Protein AF-A0A7I9XVV7-F1 (afdb_monomer_lite)

Organism: NCBI:txid84962

Radius of gyration: 115.23 Å; chains: 1; bounding box: 201×79×328 Å

Foldseek 3Di:
DDDDDDDDYDDDDDDDDDDDDDDDDDPPPPPDPVPPPDPPDDDDDDDDDDPDPDPPDDPPVPPVPDDPVVDDDDPDDDDPVVVVLVVVVPPDDDDPVPPNVVVVVVVVVVVVVVVVVVVVVVVVVVVVVVVVVVVVCVVVVVVVVVVVVVVVVVVVVVVVVVVVVVVVVVVVVVVVVVVVVVVVVVVVVVVVVVVVVVVVVVVVVVVVVVVVVVVVVVVVVVVVVVVVVVVVVVVVVVVVVVVVVVVVVVVVVVVVVVVVVVVVVVVVVVVVVVVVVVVVVVVVVVVVVVVVVVVVVVVVVVVVVVVVVVVVVVVVVVVVVVVVVVVVVVVVCVVVVVVVVVVVVVPDPDDDDD

Secondary structure (DSSP, 8-state):
-------------------------SSSSS--TTSSSS-S------------S---STTSTTSSS--TTTT---S----SHHHHHHHHHHS--S--TTTHHHHHHHHHHHHHHHHHHHHHHHHHHHHHHHHHHHHHHHHHHHHHHHHHHHHHHHHHHHHHHHHHHHHHHHHHHHHHHHHHHHHHHHHHHHHHHHHHHHHHHHHHHHHHHHHHHHHHHHHHHHHHHHHHHHHHHHHHHHHHHHHHHHHHHHHHHHHHHHHHHHHHHHHHHHHHHHHHHHHHHHHHHHHHHHHHHHHHHHHHHHHHHHHHHHHHHHHHHHHHHHHHHHHHHHHHHHHHHHHHHHHHHHTSTT-S--

Sequence (354 aa):
MGPVVGAALAAAVIPAPTAPAAHADILDLLLDPALWADVIGGNLLGADLVNGANLGGPFADYLGSVDPAAFTADGAAATPLGSLALELDNALPGPVDTLTAPLARNLGGLVSDVYGLLNIGNTVIALDKNVATLNADLPALDANITTLDGHVVTLGGEVTGLQSTVETLNGNVTGLDNTVTGLNSNVTSLDNTVTGLNSNVTSLDNTVTGLNSNVTGLDNTVTGLNSNVTSLENTVTGLDNTVTGLNSNVTSLDNTVTGLDNTVTGLNSNVTSLDNTVTGLNSNVTGLDNTVTGLNSNVTSLDNTVTGLDNTVTGLEDGVGTLNGNVDVLNGLLPTLTTSVVNLCNNIPFSSGC

Structure (mmCIF, N/CA/C/O backbone):
data_AF-A0A7I9XVV7-F1
#
_entry.id   AF-A0A7I9XVV7-F1
#
loop_
_atom_site.group_PDB
_atom_site.id
_atom_site.type_symbol
_atom_site.label_atom_id
_atom_site.label_alt_id
_atom_site.label_comp_id
_atom_site.label_asym_id
_atom_site.label_entity_id
_atom_site.label_seq_id
_atom_site.pdbx_PDB_ins_code
_atom_site.Cartn_x
_atom_site.Cartn_y
_atom_site.Cartn_z
_atom_site.occupancy
_atom_site.B_iso_or_equiv
_atom_site.auth_seq_id
_atom_site.auth_comp_id
_atom_site.auth_asym_id
_atom_site.auth_atom_id
_atom_site.pdbx_PDB_model_num
ATOM 1 N N . MET A 1 1 ? 59.807 -31.166 -26.294 1.00 39.19 1 MET A N 1
ATOM 2 C CA . MET A 1 1 ? 59.954 -32.271 -27.263 1.00 39.19 1 MET A CA 1
ATOM 3 C C . MET A 1 1 ? 58.654 -32.345 -28.054 1.00 39.19 1 MET A C 1
ATOM 5 O O . MET A 1 1 ? 57.630 -32.600 -27.440 1.00 39.19 1 MET A O 1
ATOM 9 N N . GLY A 1 2 ? 58.657 -32.030 -29.355 1.00 40.47 2 GLY A N 1
ATOM 10 C CA . GLY A 1 2 ? 57.676 -32.641 -30.274 1.00 40.47 2 GLY A CA 1
ATOM 11 C C . GLY A 1 2 ? 58.150 -34.059 -30.630 1.00 40.47 2 GLY A C 1
ATOM 12 O O . GLY A 1 2 ? 59.062 -34.548 -29.954 1.00 40.47 2 GLY A O 1
ATOM 13 N N . PRO A 1 3 ? 57.737 -34.660 -31.759 1.00 65.06 3 PRO A N 1
ATOM 14 C CA . PRO A 1 3 ? 56.537 -34.493 -32.592 1.00 65.06 3 PRO A CA 1
ATOM 15 C C . PRO A 1 3 ? 55.946 -35.900 -32.937 1.00 65.06 3 PRO A C 1
ATOM 17 O O . PRO A 1 3 ? 56.092 -36.809 -32.130 1.00 65.06 3 PRO A O 1
ATOM 20 N N . VAL A 1 4 ? 55.368 -36.073 -34.143 1.00 38.12 4 VAL A N 1
ATOM 21 C CA . VAL A 1 4 ? 55.001 -37.314 -34.900 1.00 38.12 4 VAL A CA 1
ATOM 22 C C . VAL A 1 4 ? 53.472 -37.396 -35.108 1.00 38.12 4 VAL A C 1
ATOM 24 O O . VAL A 1 4 ? 52.743 -37.618 -34.153 1.00 38.12 4 VAL A O 1
ATOM 27 N N . VAL A 1 5 ? 52.880 -37.000 -36.248 1.00 35.84 5 VAL A N 1
ATOM 28 C CA . VAL A 1 5 ? 53.011 -37.408 -37.679 1.00 35.84 5 VAL A CA 1
ATOM 29 C C . VAL A 1 5 ? 52.237 -38.695 -38.022 1.00 35.84 5 VAL A C 1
ATOM 31 O O . VAL A 1 5 ? 52.460 -39.734 -37.416 1.00 35.84 5 VAL A O 1
ATOM 34 N N . GLY A 1 6 ? 51.391 -38.605 -39.062 1.00 34.06 6 GLY A N 1
ATOM 35 C CA . GLY A 1 6 ? 50.741 -39.711 -39.792 1.00 34.06 6 GLY A CA 1
ATOM 36 C C . GLY A 1 6 ? 49.360 -39.281 -40.321 1.00 34.06 6 GLY A C 1
ATOM 37 O O . GLY A 1 6 ? 48.403 -39.334 -39.565 1.00 34.06 6 GLY A O 1
ATOM 38 N N . ALA A 1 7 ? 49.166 -38.646 -41.485 1.00 34.00 7 ALA A N 1
ATOM 39 C CA . ALA A 1 7 ? 49.550 -38.946 -42.877 1.00 34.00 7 ALA A CA 1
ATOM 40 C C . ALA A 1 7 ? 48.853 -40.186 -43.480 1.00 34.00 7 ALA A C 1
ATOM 42 O O . ALA A 1 7 ? 49.165 -41.298 -43.072 1.00 34.00 7 ALA A O 1
ATOM 43 N N . ALA A 1 8 ? 47.974 -39.964 -44.475 1.00 34.41 8 ALA A N 1
ATOM 44 C CA . ALA A 1 8 ? 47.722 -40.794 -45.677 1.00 34.41 8 ALA A CA 1
ATOM 45 C C . ALA A 1 8 ? 46.479 -40.250 -46.431 1.00 34.41 8 ALA A C 1
ATOM 47 O O . ALA A 1 8 ? 45.404 -40.190 -45.849 1.00 34.41 8 ALA A O 1
ATOM 48 N N . LEU A 1 9 ? 46.643 -39.648 -47.623 1.00 32.41 9 LEU A N 1
ATOM 49 C CA . LEU A 1 9 ? 46.538 -40.260 -48.977 1.00 32.41 9 LEU A CA 1
ATOM 50 C C . LEU A 1 9 ? 45.070 -40.315 -49.475 1.00 32.41 9 LEU A C 1
ATOM 52 O O . LEU A 1 9 ? 44.193 -40.676 -48.712 1.00 32.41 9 LEU A O 1
ATOM 56 N N . ALA A 1 10 ? 44.693 -40.054 -50.728 1.00 33.19 10 ALA A N 1
ATOM 57 C CA . ALA A 1 10 ? 45.393 -39.725 -51.967 1.00 33.19 10 ALA A CA 1
ATOM 58 C C . ALA A 1 10 ? 44.331 -39.327 -53.018 1.00 33.19 10 ALA A C 1
ATOM 60 O O . ALA A 1 10 ? 43.233 -39.874 -52.983 1.00 33.19 10 ALA A O 1
ATOM 61 N N . ALA A 1 11 ? 44.692 -38.480 -53.984 1.00 30.38 11 ALA A N 1
ATOM 62 C CA . ALA A 1 11 ? 44.521 -38.718 -55.430 1.00 30.38 11 ALA A CA 1
ATOM 63 C C . ALA A 1 11 ? 45.020 -37.455 -56.168 1.00 30.38 11 ALA A C 1
ATOM 65 O O . ALA A 1 11 ? 44.385 -36.413 -56.079 1.00 30.38 11 ALA A O 1
ATOM 66 N N . ALA A 1 12 ? 46.276 -37.426 -56.634 1.00 32.06 12 ALA A N 1
ATOM 67 C CA . ALA A 1 12 ? 46.754 -37.949 -57.933 1.00 32.06 12 ALA A CA 1
ATOM 68 C C . ALA A 1 12 ? 46.571 -36.864 -59.027 1.00 32.06 12 ALA A C 1
ATOM 70 O O . ALA A 1 12 ? 45.513 -36.260 -59.096 1.00 32.06 12 ALA A O 1
ATOM 71 N N . VAL A 1 13 ? 47.537 -36.473 -59.867 1.00 33.91 13 VAL A N 1
ATOM 72 C CA . VAL A 1 13 ? 48.552 -37.191 -60.674 1.00 33.91 13 VAL A CA 1
ATOM 73 C C . VAL A 1 13 ? 49.585 -36.111 -61.110 1.00 33.91 13 VAL A C 1
ATOM 75 O O . VAL A 1 13 ? 49.158 -35.078 -61.608 1.00 33.91 13 VAL A O 1
ATOM 78 N N . ILE A 1 14 ? 50.861 -36.144 -60.680 1.00 35.03 14 ILE A N 1
ATOM 79 C CA . ILE A 1 14 ? 52.092 -36.712 -61.317 1.00 35.03 14 ILE A CA 1
ATOM 80 C C . ILE A 1 14 ? 52.800 -35.747 -62.316 1.00 35.03 14 ILE A C 1
ATOM 82 O O . ILE A 1 14 ? 52.136 -34.928 -62.939 1.00 35.03 14 ILE A O 1
ATOM 86 N N . PRO A 1 15 ? 54.153 -35.774 -62.391 1.00 36.12 15 PRO A N 1
ATOM 87 C CA . PRO A 1 15 ? 55.017 -34.600 -62.512 1.00 36.12 15 PRO A CA 1
ATOM 88 C C . PRO A 1 15 ? 55.717 -34.452 -63.877 1.00 36.12 15 PRO A C 1
ATOM 90 O O . PRO A 1 15 ? 55.564 -35.272 -64.779 1.00 36.12 15 PRO A O 1
ATOM 93 N N . ALA A 1 16 ? 56.535 -33.398 -63.978 1.00 42.22 16 ALA A N 1
ATOM 94 C CA . ALA A 1 16 ? 57.497 -33.147 -65.051 1.00 42.22 16 ALA A CA 1
ATOM 95 C C . ALA A 1 16 ? 58.401 -34.357 -65.358 1.00 42.22 16 ALA A C 1
ATOM 97 O O . ALA A 1 16 ? 58.748 -35.121 -64.450 1.00 42.22 16 ALA A O 1
ATOM 98 N N . PRO A 1 17 ? 58.901 -34.444 -66.603 1.00 36.78 17 PRO A N 1
ATOM 99 C CA . PRO A 1 17 ? 60.340 -34.620 -66.725 1.00 36.78 17 PRO A CA 1
ATOM 100 C C . PRO A 1 17 ? 61.007 -33.806 -67.845 1.00 36.78 17 PRO A C 1
ATOM 102 O O . PRO A 1 17 ? 60.417 -33.342 -68.814 1.00 36.78 17 PRO A O 1
ATOM 105 N N . THR A 1 18 ? 62.303 -33.689 -67.615 1.00 33.47 18 THR A N 1
ATOM 106 C CA . THR A 1 18 ? 63.443 -33.256 -68.420 1.00 33.47 18 THR A CA 1
ATOM 107 C C . THR A 1 18 ? 63.496 -33.712 -69.890 1.00 33.47 18 THR A C 1
ATOM 109 O O . THR A 1 18 ? 63.049 -34.802 -70.230 1.00 33.47 18 THR A O 1
ATOM 112 N N . ALA A 1 19 ? 64.160 -32.860 -70.688 1.00 35.75 19 ALA A N 1
ATOM 113 C CA . ALA A 1 19 ? 64.599 -32.924 -72.098 1.00 35.75 19 ALA A CA 1
ATOM 114 C C . ALA A 1 19 ? 65.090 -34.300 -72.632 1.00 35.75 19 ALA A C 1
ATOM 116 O O . ALA A 1 19 ? 65.525 -35.125 -71.824 1.00 35.75 19 ALA A O 1
ATOM 117 N N . PRO A 1 20 ? 65.111 -34.548 -73.971 1.00 36.75 20 PRO A N 1
ATOM 118 C CA . PRO A 1 20 ? 66.197 -34.033 -74.831 1.00 36.75 20 PRO A CA 1
ATOM 119 C C . PRO A 1 20 ? 65.859 -33.719 -76.317 1.00 36.75 20 PRO A C 1
ATOM 121 O O . PRO A 1 20 ? 64.951 -34.278 -76.915 1.00 36.75 20 PRO A O 1
ATOM 124 N N . ALA A 1 21 ? 66.688 -32.832 -76.879 1.00 29.17 21 ALA A N 1
ATOM 125 C CA . ALA A 1 21 ? 67.287 -32.790 -78.223 1.00 29.17 21 ALA A CA 1
ATOM 126 C C . ALA A 1 21 ? 66.542 -33.262 -79.501 1.00 29.17 21 ALA A C 1
ATOM 128 O O . ALA A 1 21 ? 66.196 -34.426 -79.665 1.00 29.17 21 ALA A O 1
ATOM 129 N N . ALA A 1 22 ? 66.623 -32.348 -80.482 1.00 29.02 22 ALA A N 1
ATOM 130 C CA . ALA A 1 22 ? 66.798 -32.541 -81.928 1.00 29.02 22 ALA A CA 1
ATOM 131 C C . ALA A 1 22 ? 65.562 -32.841 -82.793 1.00 29.02 22 ALA A C 1
ATOM 133 O O . ALA A 1 22 ? 65.071 -33.961 -82.850 1.00 29.02 22 ALA A O 1
ATOM 134 N N . HIS A 1 23 ? 65.139 -31.812 -83.532 1.00 29.64 23 HIS A N 1
ATOM 135 C CA . HIS A 1 23 ? 65.033 -31.723 -85.002 1.00 29.64 23 HIS A CA 1
ATOM 136 C C . HIS A 1 23 ? 64.178 -30.468 -85.271 1.00 29.64 23 HIS A C 1
ATOM 138 O O . HIS A 1 23 ? 63.000 -30.443 -84.944 1.00 29.64 23 HIS A O 1
ATOM 144 N N . ALA A 1 24 ? 64.775 -29.325 -85.590 1.00 29.73 24 ALA A N 1
ATOM 145 C CA . ALA A 1 24 ? 65.269 -28.939 -86.913 1.00 29.73 24 ALA A CA 1
ATOM 146 C C . ALA A 1 24 ? 64.352 -27.831 -87.457 1.00 29.73 24 ALA A C 1
ATOM 148 O O . ALA A 1 24 ? 63.158 -28.046 -87.626 1.00 29.73 24 ALA A O 1
ATOM 149 N N . ASP A 1 25 ? 64.975 -26.679 -87.697 1.00 44.78 25 ASP A N 1
ATOM 150 C CA . ASP A 1 25 ? 64.683 -25.719 -88.758 1.00 44.78 25 ASP A CA 1
ATOM 151 C C . ASP A 1 25 ? 63.313 -25.006 -88.787 1.00 44.78 25 ASP A C 1
ATOM 153 O O . ASP A 1 25 ? 62.260 -25.624 -88.889 1.00 44.78 25 ASP A O 1
ATOM 157 N N . ILE A 1 26 ? 63.390 -23.660 -88.833 1.00 36.56 26 ILE A N 1
ATOM 158 C CA . ILE A 1 26 ? 62.554 -22.702 -89.612 1.00 36.56 26 ILE A CA 1
ATOM 159 C C . ILE A 1 26 ? 62.051 -21.454 -88.846 1.00 36.56 26 ILE A C 1
ATOM 161 O O . ILE A 1 26 ? 61.592 -20.521 -89.495 1.00 36.56 26 ILE A O 1
ATOM 165 N N . LEU A 1 27 ? 62.206 -21.310 -87.522 1.00 34.56 27 LEU A N 1
ATOM 166 C CA . LEU A 1 27 ? 61.599 -20.155 -86.808 1.00 34.56 27 LEU A CA 1
ATOM 167 C C . LEU A 1 27 ? 62.521 -19.303 -85.914 1.00 34.56 27 LEU A C 1
ATOM 169 O O . LEU A 1 27 ? 62.018 -18.443 -85.200 1.00 34.56 27 LEU A O 1
ATOM 173 N N . ASP A 1 28 ? 63.846 -19.459 -86.021 1.00 42.97 28 ASP A N 1
ATOM 174 C CA . ASP A 1 28 ? 64.850 -18.674 -85.266 1.00 42.97 28 ASP A CA 1
ATOM 175 C C . ASP A 1 28 ? 65.642 -17.670 -86.142 1.00 42.97 28 ASP A C 1
ATOM 177 O O . ASP A 1 28 ? 66.770 -17.299 -85.837 1.00 42.97 28 ASP A O 1
ATOM 181 N N . LEU A 1 29 ? 65.062 -17.216 -87.261 1.00 38.88 29 LEU A N 1
ATOM 182 C CA . LEU A 1 29 ? 65.725 -16.315 -88.222 1.00 38.88 29 LEU A CA 1
ATOM 183 C C . LEU A 1 29 ? 64.906 -15.051 -88.547 1.00 38.88 29 LEU A C 1
ATOM 185 O O . LEU A 1 29 ? 64.929 -14.587 -89.684 1.00 38.88 29 LEU A O 1
ATOM 189 N N . LEU A 1 30 ? 64.128 -14.514 -87.596 1.00 37.47 30 LEU A N 1
ATOM 190 C CA . LEU A 1 30 ? 63.210 -13.404 -87.907 1.00 37.47 30 LEU A CA 1
ATOM 191 C C . LEU A 1 30 ? 63.144 -12.225 -86.927 1.00 37.47 30 LEU A C 1
ATOM 193 O O . LEU A 1 30 ? 62.368 -11.319 -87.199 1.00 37.47 30 LEU A O 1
ATOM 197 N N . LEU A 1 31 ? 63.952 -12.152 -85.863 1.00 43.38 31 LEU A N 1
ATOM 198 C CA . LEU A 1 31 ? 63.899 -11.014 -84.920 1.00 43.38 31 LEU A CA 1
ATOM 199 C C . LEU A 1 31 ? 65.276 -10.568 -84.380 1.00 43.38 31 LEU A C 1
ATOM 201 O O . LEU A 1 31 ? 65.372 -10.101 -83.249 1.00 43.38 31 LEU A O 1
ATOM 205 N N . ASP A 1 32 ? 66.333 -10.663 -85.196 1.00 39.88 32 ASP A N 1
ATOM 206 C CA . ASP A 1 32 ? 67.591 -9.934 -84.957 1.00 39.88 32 ASP A CA 1
ATOM 207 C C . ASP A 1 32 ? 67.585 -8.603 -85.747 1.00 39.88 32 ASP A C 1
ATOM 209 O O . ASP A 1 32 ? 67.644 -8.630 -86.983 1.00 39.88 32 ASP A O 1
ATOM 213 N N . PRO A 1 33 ? 67.521 -7.432 -85.079 1.00 44.34 33 PRO A N 1
ATOM 214 C CA . PRO A 1 33 ? 67.532 -6.126 -85.740 1.00 44.34 33 PRO A CA 1
ATOM 215 C C . PRO A 1 33 ? 68.882 -5.761 -86.382 1.00 44.34 33 PRO A C 1
ATOM 217 O O . PRO A 1 33 ? 68.965 -4.738 -87.057 1.00 44.34 33 PRO A O 1
ATOM 220 N N . ALA A 1 34 ? 69.936 -6.565 -86.198 1.00 42.53 34 ALA A N 1
ATOM 221 C CA . ALA A 1 34 ? 71.255 -6.340 -86.790 1.00 42.53 34 ALA A CA 1
ATOM 222 C C . ALA A 1 34 ? 71.486 -7.087 -88.124 1.00 42.53 34 ALA A C 1
ATOM 224 O O . ALA A 1 34 ? 72.543 -6.927 -88.731 1.00 42.53 34 ALA A O 1
ATOM 225 N N . LEU A 1 35 ? 70.509 -7.868 -88.611 1.00 40.97 35 LEU A N 1
ATOM 226 C CA . LEU A 1 35 ? 70.618 -8.691 -89.832 1.00 40.97 35 LEU A CA 1
ATOM 227 C C . LEU A 1 35 ? 69.745 -8.217 -91.016 1.00 40.97 35 LEU A C 1
ATOM 229 O O . LEU A 1 35 ? 69.627 -8.929 -92.008 1.00 40.97 35 LEU A O 1
ATOM 233 N N . TRP A 1 36 ? 69.168 -7.010 -90.946 1.00 34.41 36 TRP A N 1
ATOM 234 C CA . TRP A 1 36 ? 68.295 -6.426 -91.987 1.00 34.41 36 TRP A CA 1
ATOM 235 C C . TRP A 1 36 ? 68.786 -5.073 -92.540 1.00 34.41 36 TRP A C 1
ATOM 237 O O . TRP A 1 36 ? 67.982 -4.215 -92.898 1.00 34.41 36 TRP A O 1
ATOM 247 N N . ALA A 1 37 ? 70.102 -4.872 -92.638 1.00 35.66 37 ALA A N 1
ATOM 248 C CA . ALA A 1 37 ? 70.674 -3.737 -93.382 1.00 35.66 37 ALA A CA 1
ATOM 249 C C . ALA A 1 37 ? 71.395 -4.146 -94.681 1.00 35.66 37 ALA A C 1
ATOM 251 O O . ALA A 1 37 ? 71.678 -3.290 -95.511 1.00 35.66 37 ALA A O 1
ATOM 252 N N . ASP A 1 38 ? 71.608 -5.443 -94.904 1.00 39.03 38 ASP A N 1
ATOM 253 C CA . ASP A 1 38 ? 72.142 -5.991 -96.148 1.00 39.03 38 ASP A CA 1
ATOM 254 C C . ASP A 1 38 ? 71.145 -7.030 -96.689 1.00 39.03 38 ASP A C 1
ATOM 256 O O . ASP A 1 38 ? 70.731 -7.927 -95.962 1.00 39.03 38 ASP A O 1
ATOM 260 N N . VAL A 1 39 ? 70.807 -6.957 -97.983 1.00 32.91 39 VAL A N 1
ATOM 261 C CA . VAL A 1 39 ? 70.047 -7.969 -98.763 1.00 32.91 39 VAL A CA 1
ATOM 262 C C . VAL A 1 39 ? 68.504 -7.811 -98.852 1.00 32.91 39 VAL A C 1
ATOM 264 O O . VAL A 1 39 ? 67.750 -8.759 -98.669 1.00 32.91 39 VAL A O 1
ATOM 267 N N . ILE A 1 40 ? 68.029 -6.648 -99.320 1.00 31.92 40 ILE A N 1
ATOM 268 C CA . ILE A 1 40 ? 67.088 -6.537 -100.466 1.00 31.92 40 ILE A CA 1
ATOM 269 C C . ILE A 1 40 ? 67.552 -5.314 -101.277 1.00 31.92 40 ILE A C 1
ATOM 271 O O . ILE A 1 40 ? 67.470 -4.197 -100.797 1.00 31.92 40 ILE A O 1
ATOM 275 N N . GLY A 1 41 ? 68.068 -5.393 -102.495 1.00 32.31 41 GLY A N 1
ATOM 276 C CA . GLY A 1 41 ? 68.414 -6.528 -103.321 1.00 32.31 41 GLY A CA 1
ATOM 277 C C . GLY A 1 41 ? 69.603 -6.129 -104.192 1.00 32.31 41 GLY A C 1
ATOM 278 O O . GLY A 1 41 ? 69.700 -5.001 -104.675 1.00 32.31 41 GLY A O 1
ATOM 279 N N . GLY A 1 42 ? 70.525 -7.069 -104.371 1.00 28.89 42 GLY A N 1
ATOM 280 C CA . GLY A 1 42 ? 71.578 -6.930 -105.358 1.00 28.89 42 GLY A CA 1
ATOM 281 C C . GLY A 1 42 ? 70.997 -6.986 -106.768 1.00 28.89 42 GLY A C 1
ATOM 282 O O . GLY A 1 42 ? 70.218 -7.881 -107.092 1.00 28.89 42 GLY A O 1
ATOM 283 N N . ASN A 1 43 ? 71.461 -6.086 -107.628 1.00 28.75 43 ASN A N 1
ATOM 284 C CA . ASN A 1 43 ? 71.885 -6.512 -108.948 1.00 28.75 43 ASN A CA 1
ATOM 285 C C . ASN A 1 43 ? 73.391 -6.256 -109.034 1.00 28.75 43 ASN A C 1
ATOM 287 O O . ASN A 1 43 ? 73.868 -5.135 -108.870 1.00 28.75 43 ASN A O 1
ATOM 291 N N . LEU A 1 44 ? 74.120 -7.352 -109.191 1.00 32.50 44 LEU A N 1
ATOM 292 C CA . LEU A 1 44 ? 75.556 -7.406 -109.392 1.00 32.50 44 LEU A CA 1
ATOM 293 C C . LEU A 1 44 ? 75.889 -6.752 -110.738 1.00 32.50 44 LEU A C 1
ATOM 295 O O . LEU A 1 44 ? 75.276 -7.117 -111.738 1.00 32.50 44 LEU A O 1
ATOM 299 N N . LEU A 1 45 ? 76.853 -5.822 -110.739 1.00 34.97 45 LEU A N 1
ATOM 300 C CA . LEU A 1 45 ? 77.955 -5.627 -111.706 1.00 34.97 45 LEU A CA 1
ATOM 301 C C . LEU A 1 45 ? 78.468 -4.169 -111.639 1.00 34.97 45 LEU A C 1
ATOM 303 O O . LEU A 1 45 ? 77.718 -3.237 -111.900 1.00 34.97 45 LEU A O 1
ATOM 307 N N . GLY A 1 46 ? 79.766 -4.000 -111.350 1.00 27.92 46 GLY A N 1
ATOM 308 C CA . GLY A 1 46 ? 80.508 -2.726 -111.406 1.00 27.92 46 GLY A CA 1
ATOM 309 C C . GLY A 1 46 ? 80.749 -2.116 -110.020 1.00 27.92 46 GLY A C 1
ATOM 310 O O . GLY A 1 46 ? 79.930 -1.354 -109.534 1.00 27.92 46 GLY A O 1
ATOM 311 N N . ALA A 1 47 ? 81.745 -2.541 -109.241 1.00 27.81 47 ALA A N 1
ATOM 312 C CA . ALA A 1 47 ? 83.164 -2.215 -109.418 1.00 27.81 47 ALA A CA 1
ATOM 313 C C . ALA A 1 47 ? 83.414 -0.708 -109.617 1.00 27.81 47 ALA A C 1
ATOM 315 O O . ALA A 1 47 ? 83.186 -0.174 -110.696 1.00 27.81 47 ALA A O 1
ATOM 316 N N . ASP A 1 48 ? 83.916 -0.079 -108.554 1.00 36.44 48 ASP A N 1
ATOM 317 C CA . ASP A 1 48 ? 85.006 0.898 -108.599 1.00 36.44 48 ASP A CA 1
ATOM 318 C C . ASP A 1 48 ? 84.917 1.982 -109.694 1.00 36.44 48 ASP A C 1
ATOM 320 O O . ASP A 1 48 ? 85.582 1.917 -110.726 1.00 36.44 48 ASP A O 1
ATOM 324 N N . LEU A 1 49 ? 84.146 3.040 -109.419 1.00 32.69 49 LEU A N 1
ATOM 325 C CA . LEU A 1 49 ? 84.466 4.380 -109.913 1.00 32.69 49 LEU A CA 1
ATOM 326 C C . LEU A 1 49 ? 84.244 5.454 -108.823 1.00 32.69 49 LEU A C 1
ATOM 328 O O . LEU A 1 49 ? 83.167 6.024 -108.703 1.00 32.69 49 LEU A O 1
ATOM 332 N N . VAL A 1 50 ? 85.335 5.749 -108.093 1.00 33.62 50 VAL A N 1
ATOM 333 C CA . VAL A 1 50 ? 85.965 7.094 -108.055 1.00 33.62 50 VAL A CA 1
ATOM 334 C C . VAL A 1 50 ? 85.138 8.162 -107.303 1.00 33.62 50 VAL A C 1
ATOM 336 O O . VAL A 1 50 ? 84.235 8.776 -107.849 1.00 33.62 50 VAL A O 1
ATOM 339 N N . ASN A 1 51 ? 85.390 8.482 -106.027 1.00 37.56 51 ASN A N 1
ATOM 340 C CA . ASN A 1 51 ? 86.583 9.192 -105.530 1.00 37.56 51 ASN A CA 1
ATOM 341 C C . ASN A 1 51 ? 87.340 9.962 -106.629 1.00 37.56 51 ASN A C 1
ATOM 343 O O . ASN A 1 51 ? 88.415 9.558 -107.054 1.00 37.56 51 ASN A O 1
ATOM 347 N N . GLY A 1 52 ? 86.726 11.047 -107.113 1.00 31.53 52 GLY A N 1
ATOM 348 C CA . GLY A 1 52 ? 87.189 11.849 -108.249 1.00 31.53 52 GLY A CA 1
ATOM 349 C C . GLY A 1 52 ? 87.257 13.345 -107.970 1.00 31.53 52 GLY A C 1
ATOM 350 O O . GLY A 1 52 ? 86.862 14.145 -108.811 1.00 31.53 52 GLY A O 1
ATOM 351 N N . ALA A 1 53 ? 87.830 13.744 -106.833 1.00 38.25 53 ALA A N 1
ATOM 352 C CA . ALA A 1 53 ? 88.811 14.815 -106.945 1.00 38.25 53 ALA A CA 1
ATOM 353 C C . ALA A 1 53 ? 89.907 14.260 -107.868 1.00 38.25 53 ALA A C 1
ATOM 355 O O . ALA A 1 53 ? 90.448 13.197 -107.577 1.00 38.25 53 ALA A O 1
ATOM 356 N N . ASN A 1 54 ? 90.192 14.964 -108.965 1.00 41.97 54 ASN A N 1
ATOM 357 C CA . ASN A 1 54 ? 91.149 14.611 -110.020 1.00 41.97 54 ASN A CA 1
ATOM 358 C C . ASN A 1 54 ? 90.569 13.922 -111.275 1.00 41.97 54 ASN A C 1
ATOM 360 O O . ASN A 1 54 ? 90.914 12.798 -111.622 1.00 41.97 54 ASN A O 1
ATOM 364 N N . LEU A 1 55 ? 89.784 14.685 -112.039 1.00 37.31 55 LEU A N 1
ATOM 365 C CA . LEU A 1 55 ? 89.983 14.757 -113.488 1.00 37.31 55 LEU A CA 1
ATOM 366 C C . LEU A 1 55 ? 90.391 16.190 -113.849 1.00 37.31 55 LEU A C 1
ATOM 368 O O . LEU A 1 55 ? 89.640 16.951 -114.451 1.00 37.31 55 LEU A O 1
ATOM 372 N N . GLY A 1 56 ? 91.616 16.556 -113.456 1.00 37.88 56 GLY A N 1
ATOM 373 C CA . GLY A 1 56 ? 92.408 17.489 -114.246 1.00 37.88 56 GLY A CA 1
ATOM 374 C C . GLY A 1 56 ? 92.660 16.838 -115.607 1.00 37.88 56 GLY A C 1
ATOM 375 O O . GLY A 1 56 ? 93.419 15.881 -115.723 1.00 37.88 56 GLY A O 1
ATOM 376 N N . GLY A 1 57 ? 91.945 17.309 -116.620 1.00 34.97 57 GLY A N 1
ATOM 377 C CA . GLY A 1 57 ? 91.955 16.811 -117.992 1.00 34.97 57 GLY A CA 1
ATOM 378 C C . GLY A 1 57 ? 91.077 17.730 -118.847 1.00 34.97 57 GLY A C 1
ATOM 379 O O . GLY A 1 57 ? 90.185 18.373 -118.297 1.00 34.97 57 GLY A O 1
ATOM 380 N N . PRO A 1 58 ? 91.325 17.855 -120.162 1.00 37.19 58 PRO A N 1
ATOM 381 C CA . PRO A 1 58 ? 91.161 19.097 -120.936 1.00 37.19 58 PRO A CA 1
ATOM 382 C C . PRO A 1 58 ? 89.711 19.544 -121.236 1.00 37.19 58 PRO A C 1
ATOM 384 O O . PRO A 1 58 ? 89.488 20.298 -122.175 1.00 37.19 58 PRO A O 1
ATOM 387 N N . PHE A 1 59 ? 88.721 19.107 -120.454 1.00 36.44 59 PHE A N 1
ATOM 388 C CA . 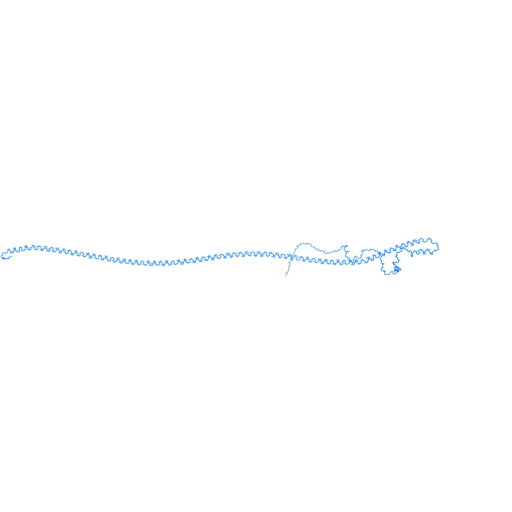PHE A 1 59 ? 87.303 19.442 -120.618 1.00 36.44 59 PHE A CA 1
ATOM 389 C C . PHE A 1 59 ? 86.717 20.336 -119.507 1.00 36.44 59 PHE A C 1
ATOM 391 O O . PHE A 1 59 ? 85.635 20.884 -119.699 1.00 36.44 59 PHE A O 1
ATOM 398 N N . ALA A 1 60 ? 87.412 20.536 -118.379 1.00 38.69 60 ALA A N 1
ATOM 399 C CA . ALA A 1 60 ? 86.910 21.356 -117.265 1.00 38.69 60 ALA A CA 1
ATOM 400 C C . ALA A 1 60 ? 87.166 22.875 -117.423 1.00 38.69 60 ALA A C 1
ATOM 402 O O . ALA A 1 60 ? 86.383 23.675 -116.917 1.00 38.69 60 ALA A O 1
ATOM 403 N N . ASP A 1 61 ? 88.182 23.289 -118.191 1.00 37.62 61 ASP A N 1
ATOM 404 C CA . ASP A 1 61 ? 88.504 24.715 -118.408 1.00 37.62 61 ASP A CA 1
ATOM 405 C C . ASP A 1 61 ? 87.633 25.398 -119.485 1.00 37.62 61 ASP A C 1
ATOM 407 O O . ASP A 1 61 ? 87.691 26.616 -119.646 1.00 37.62 61 ASP A O 1
ATOM 411 N N . TYR A 1 62 ? 86.789 24.654 -120.215 1.00 38.50 62 TYR A N 1
ATOM 412 C CA . TYR A 1 62 ? 85.981 25.211 -121.315 1.00 38.50 62 TYR A CA 1
ATOM 413 C C . TYR A 1 62 ? 84.551 25.627 -120.914 1.00 38.50 62 TYR A C 1
ATOM 415 O O . TYR A 1 62 ? 83.840 26.221 -121.719 1.00 38.50 62 TYR A O 1
ATOM 423 N N . LEU A 1 63 ? 84.114 25.349 -119.678 1.00 39.12 63 LEU A N 1
ATOM 424 C CA . LEU A 1 63 ? 82.748 25.656 -119.209 1.00 39.12 63 LEU A CA 1
ATOM 425 C C . LEU A 1 63 ? 82.690 26.690 -118.068 1.00 39.12 63 LEU A C 1
ATOM 427 O O . LEU A 1 63 ? 81.603 27.042 -117.621 1.00 39.12 63 LEU A O 1
ATOM 431 N N . GLY A 1 64 ? 83.837 27.232 -117.642 1.00 37.38 64 GLY A N 1
ATOM 432 C CA . GLY A 1 64 ? 83.930 28.330 -116.665 1.00 37.38 64 GLY A CA 1
ATOM 433 C C . GLY A 1 64 ? 83.942 29.745 -117.266 1.00 37.38 64 GLY A C 1
ATOM 434 O O . GLY A 1 64 ? 83.987 30.716 -116.517 1.00 37.38 64 GLY A O 1
ATOM 435 N N . SER A 1 65 ? 83.916 29.883 -118.598 1.00 35.34 65 SER A N 1
ATOM 436 C CA . SER A 1 65 ? 83.991 31.169 -119.320 1.00 35.34 65 SER A CA 1
ATOM 437 C C . SER A 1 65 ? 82.799 31.446 -120.247 1.00 35.34 65 SER A C 1
ATOM 439 O O . SER A 1 65 ? 82.824 32.416 -121.005 1.00 35.34 65 SER A O 1
ATOM 441 N N . VAL A 1 66 ? 81.738 30.633 -120.184 1.00 38.25 66 VAL A N 1
ATOM 442 C CA . VAL A 1 66 ? 80.528 30.843 -120.990 1.00 38.25 66 VAL A CA 1
ATOM 443 C C . VAL A 1 66 ? 79.509 31.628 -120.169 1.00 38.25 66 VAL A C 1
ATOM 445 O O . VAL A 1 66 ? 78.814 31.078 -119.318 1.00 38.25 66 VAL A O 1
ATOM 448 N N . ASP A 1 67 ? 79.448 32.934 -120.422 1.00 37.06 67 ASP A N 1
ATOM 449 C CA . ASP A 1 67 ? 78.399 33.824 -119.927 1.00 37.06 67 ASP A CA 1
ATOM 450 C C . ASP A 1 67 ? 77.011 33.326 -120.396 1.00 37.06 67 ASP A C 1
ATOM 452 O O . ASP A 1 67 ? 76.757 33.287 -121.606 1.00 37.06 67 ASP A O 1
ATOM 456 N N . PRO A 1 68 ? 76.082 32.970 -119.486 1.00 40.81 68 PRO A N 1
ATOM 457 C CA . PRO A 1 68 ? 74.720 32.570 -119.844 1.00 40.81 68 PRO A CA 1
ATOM 458 C C . PRO A 1 68 ? 73.902 33.695 -120.508 1.00 40.81 68 PRO A C 1
ATOM 460 O O . PRO A 1 68 ? 72.835 33.420 -121.057 1.00 40.81 68 PRO A O 1
ATOM 463 N N . ALA A 1 69 ? 74.378 34.947 -120.480 1.00 37.31 69 ALA A N 1
ATOM 464 C CA . ALA A 1 69 ? 73.773 36.090 -121.163 1.00 37.31 69 ALA A CA 1
ATOM 465 C C . ALA A 1 69 ? 74.244 36.272 -122.623 1.00 37.31 69 ALA A C 1
ATOM 467 O O . ALA A 1 69 ? 73.694 37.105 -123.340 1.00 37.31 69 ALA A O 1
ATOM 468 N N . ALA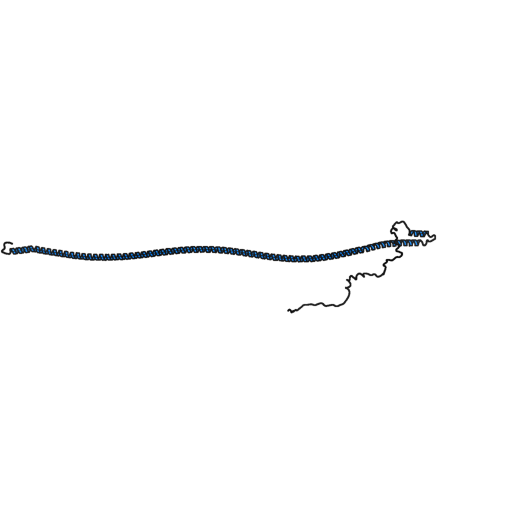 A 1 70 ? 75.201 35.473 -123.112 1.00 36.91 70 ALA A N 1
ATOM 469 C CA . ALA A 1 70 ? 75.668 35.552 -124.502 1.00 36.91 70 ALA A CA 1
ATOM 470 C C . ALA A 1 70 ? 74.738 34.857 -125.523 1.00 36.91 70 ALA A C 1
ATOM 472 O O . ALA A 1 70 ? 74.981 34.931 -126.725 1.00 36.91 70 ALA A O 1
ATOM 473 N N . PHE A 1 71 ? 73.669 34.190 -125.072 1.00 40.94 71 PHE A N 1
ATOM 474 C CA . PHE A 1 71 ? 72.731 33.454 -125.931 1.00 40.94 71 PHE A CA 1
ATOM 475 C C . PHE A 1 71 ? 71.264 33.690 -125.530 1.00 40.94 71 PHE A C 1
ATOM 477 O O . PHE A 1 71 ? 70.462 32.764 -125.429 1.00 40.94 71 PHE A O 1
ATOM 484 N N . THR A 1 72 ? 70.877 34.950 -125.312 1.00 32.94 72 THR A N 1
ATOM 485 C CA . THR A 1 72 ? 69.459 35.323 -125.194 1.00 32.94 72 THR A CA 1
ATOM 486 C C . THR A 1 72 ? 68.937 35.909 -126.503 1.00 32.94 72 THR A C 1
ATOM 488 O O . THR A 1 72 ? 69.227 37.048 -126.847 1.00 32.94 72 THR A O 1
ATOM 491 N N . ALA A 1 73 ? 68.170 35.076 -127.208 1.00 36.53 73 ALA A N 1
ATOM 492 C CA . ALA A 1 73 ? 67.027 35.389 -128.065 1.00 36.53 73 ALA A CA 1
ATOM 493 C C . ALA A 1 73 ? 66.908 36.825 -128.627 1.00 36.53 73 ALA A C 1
ATOM 495 O O . ALA A 1 73 ? 66.142 37.636 -128.114 1.00 36.53 73 ALA A O 1
ATOM 496 N N . ASP A 1 74 ? 67.536 37.074 -129.776 1.00 29.80 74 ASP A N 1
ATOM 497 C CA . ASP A 1 74 ? 66.900 37.868 -130.830 1.00 29.80 74 ASP A CA 1
ATOM 498 C C . ASP A 1 74 ? 67.077 37.145 -132.169 1.00 29.80 74 ASP A C 1
ATOM 500 O O . ASP A 1 74 ? 68.183 36.802 -132.598 1.00 29.80 74 ASP A O 1
ATOM 504 N N . GLY A 1 75 ? 65.951 36.830 -132.797 1.00 39.75 75 GLY A N 1
ATOM 505 C CA . GLY A 1 75 ? 65.891 36.132 -134.065 1.00 39.75 75 GLY A CA 1
ATOM 506 C C . GLY A 1 75 ? 66.177 37.079 -135.219 1.00 39.75 75 GLY A C 1
ATOM 507 O O . GLY A 1 75 ? 65.250 37.412 -135.938 1.00 39.75 75 GLY A O 1
ATOM 508 N N . ALA A 1 76 ? 67.431 37.490 -135.423 1.00 32.94 76 ALA A N 1
ATOM 509 C CA . ALA A 1 76 ? 67.888 38.123 -136.667 1.00 32.94 76 ALA A CA 1
ATOM 510 C C . ALA A 1 76 ? 69.420 38.298 -136.727 1.00 32.94 76 ALA A C 1
ATOM 512 O O . ALA A 1 76 ? 69.909 39.385 -137.008 1.00 32.94 76 ALA A O 1
ATOM 513 N N . ALA A 1 77 ? 70.207 37.246 -136.508 1.00 31.55 77 ALA A N 1
ATOM 514 C CA . ALA A 1 77 ? 71.579 37.200 -137.018 1.00 31.55 77 ALA A CA 1
ATOM 515 C C . ALA A 1 77 ? 72.050 35.750 -137.101 1.00 31.55 77 ALA A C 1
ATOM 517 O O . ALA A 1 77 ? 72.409 35.114 -136.113 1.00 31.55 77 ALA A O 1
ATOM 518 N N . ALA A 1 78 ? 72.042 35.216 -138.316 1.00 35.50 78 ALA A N 1
ATOM 519 C CA . ALA A 1 78 ? 72.891 34.093 -138.647 1.00 35.50 78 ALA A CA 1
ATOM 520 C C . ALA A 1 78 ? 74.367 34.460 -138.364 1.00 35.50 78 ALA A C 1
ATOM 522 O O . ALA A 1 78 ? 74.763 35.606 -138.570 1.00 35.50 78 ALA A O 1
ATOM 523 N N . THR A 1 79 ? 75.174 33.443 -138.032 1.00 38.34 79 THR A N 1
ATOM 524 C CA . THR A 1 79 ? 76.654 33.373 -138.145 1.00 38.34 79 THR A CA 1
ATOM 525 C C . THR A 1 79 ? 77.475 33.726 -136.880 1.00 38.34 79 THR A C 1
ATOM 527 O O . THR A 1 79 ? 77.534 34.879 -136.474 1.00 38.34 79 THR A O 1
ATOM 530 N N . PRO A 1 80 ? 78.058 32.703 -136.205 1.00 41.66 80 PRO A N 1
ATOM 531 C CA . PRO A 1 80 ? 79.438 32.283 -136.524 1.00 41.66 80 PRO A CA 1
ATOM 532 C C . PRO A 1 80 ? 79.539 31.000 -137.365 1.00 41.66 80 PRO A C 1
ATOM 534 O O . PRO A 1 80 ? 80.591 30.696 -137.918 1.00 41.66 80 PRO A O 1
ATOM 537 N N . LEU A 1 81 ? 78.445 30.236 -137.492 1.00 44.84 81 LEU A N 1
ATOM 538 C CA . LEU A 1 81 ? 78.423 28.998 -138.290 1.00 44.84 81 LEU A CA 1
ATOM 539 C C . LEU A 1 81 ? 77.924 29.198 -139.726 1.00 44.84 81 LEU A C 1
ATOM 541 O O . LEU A 1 81 ? 78.422 28.546 -140.638 1.00 44.84 81 LEU A O 1
ATOM 545 N N . GLY A 1 82 ? 77.006 30.138 -139.972 1.00 48.50 82 GLY A N 1
ATOM 546 C CA . GLY A 1 82 ? 76.670 30.503 -141.355 1.00 48.50 82 GLY A CA 1
ATOM 547 C C . GLY A 1 82 ? 77.760 31.344 -142.043 1.00 48.50 82 GLY A C 1
ATOM 548 O O . GLY A 1 82 ? 77.751 31.440 -143.263 1.00 48.50 82 GLY A O 1
ATOM 549 N N . SER A 1 83 ? 78.725 31.899 -141.296 1.00 45.88 83 SER A N 1
ATOM 550 C CA . SER A 1 83 ? 79.906 32.574 -141.853 1.00 45.88 83 SER A CA 1
ATOM 551 C C . SER A 1 83 ? 80.900 31.545 -142.377 1.00 45.88 83 SER A C 1
ATOM 553 O O . SER A 1 83 ? 81.477 31.774 -143.428 1.00 45.88 83 SER A O 1
ATOM 555 N N . LEU A 1 84 ? 80.976 30.355 -141.761 1.00 46.91 84 LEU A N 1
ATOM 556 C CA . LEU A 1 84 ? 81.721 29.217 -142.310 1.00 46.91 84 LEU A CA 1
ATOM 557 C C . LEU A 1 84 ? 81.141 28.723 -143.645 1.00 46.91 84 LEU A C 1
ATOM 559 O O . LEU A 1 84 ? 81.894 28.340 -144.536 1.00 46.91 84 LEU A O 1
ATOM 563 N N . ALA A 1 85 ? 79.812 28.737 -143.802 1.00 47.53 85 ALA A N 1
ATOM 564 C CA . ALA A 1 85 ? 79.176 28.361 -145.066 1.00 47.53 85 ALA A CA 1
ATOM 565 C C . ALA A 1 85 ? 79.449 29.389 -146.183 1.00 47.53 85 ALA A C 1
ATOM 567 O O . ALA A 1 85 ? 79.585 29.001 -147.340 1.00 47.53 85 ALA A O 1
ATOM 568 N N . LEU A 1 86 ? 79.572 30.678 -145.836 1.00 50.81 86 LEU A N 1
ATOM 569 C CA . LEU A 1 86 ? 79.820 31.775 -146.781 1.00 50.81 86 LEU A CA 1
ATOM 570 C C . LEU A 1 86 ? 81.320 31.999 -147.082 1.00 50.81 86 LEU A C 1
ATOM 572 O O . LEU A 1 86 ? 81.670 32.435 -148.177 1.00 50.81 86 LEU A O 1
ATOM 576 N N . GLU A 1 87 ? 82.219 31.678 -146.144 1.00 49.56 87 GLU A N 1
ATOM 577 C CA . GLU A 1 87 ? 83.678 31.687 -146.357 1.00 49.56 87 GLU A CA 1
ATOM 578 C C . GLU A 1 87 ? 84.148 30.519 -147.234 1.00 49.56 87 GLU A C 1
ATOM 580 O O . GLU A 1 87 ? 85.127 30.668 -147.965 1.00 49.56 87 GLU A O 1
ATOM 585 N N . LEU A 1 88 ? 83.433 29.387 -147.234 1.00 52.66 88 LEU A N 1
ATOM 586 C CA . LEU A 1 88 ? 83.760 28.240 -148.087 1.00 52.66 88 LEU A CA 1
ATOM 587 C C . LEU A 1 88 ? 83.391 28.469 -149.569 1.00 52.66 88 LEU A C 1
ATOM 589 O O . LEU A 1 88 ? 84.052 27.911 -150.443 1.00 52.66 88 LEU A O 1
ATOM 593 N N . ASP A 1 89 ? 82.395 29.318 -149.853 1.00 52.50 89 ASP A N 1
ATOM 594 C CA . ASP A 1 89 ? 81.928 29.646 -151.216 1.00 52.50 89 ASP A CA 1
ATOM 595 C C . ASP A 1 89 ? 82.844 30.669 -151.929 1.00 52.50 89 ASP A C 1
ATOM 597 O O . ASP A 1 89 ? 83.020 30.630 -153.144 1.00 52.50 89 ASP A O 1
ATOM 601 N N . ASN A 1 90 ? 83.519 31.548 -151.174 1.00 55.06 90 ASN A N 1
ATOM 602 C CA . ASN A 1 90 ? 84.389 32.600 -151.728 1.00 55.06 90 ASN A CA 1
ATOM 603 C C . ASN A 1 90 ? 85.871 32.192 -151.903 1.00 55.06 90 ASN A C 1
ATOM 605 O O . ASN A 1 90 ? 86.643 32.948 -152.497 1.00 55.06 90 ASN A O 1
ATOM 609 N N . ALA A 1 91 ? 86.295 31.026 -151.397 1.00 52.91 91 ALA A N 1
ATOM 610 C CA . ALA A 1 91 ? 87.711 30.638 -151.314 1.00 52.91 91 ALA A CA 1
ATOM 611 C C . ALA A 1 91 ? 88.232 29.726 -152.453 1.00 52.91 91 ALA A C 1
ATOM 613 O O . ALA A 1 91 ? 89.417 29.391 -152.461 1.00 52.91 91 ALA A O 1
ATOM 614 N N . LEU A 1 92 ? 87.404 29.320 -153.426 1.00 50.09 92 LEU A N 1
ATOM 615 C CA . LEU A 1 92 ? 87.793 28.351 -154.468 1.00 50.09 92 LEU A CA 1
ATOM 616 C C . LEU A 1 92 ? 87.305 28.764 -155.875 1.00 50.09 92 LEU A C 1
ATOM 618 O O . LEU A 1 92 ? 86.149 28.520 -156.208 1.00 50.09 92 LEU A O 1
ATOM 622 N N . PRO A 1 93 ? 88.154 29.323 -156.762 1.00 45.94 93 PRO A N 1
ATOM 623 C CA . PRO A 1 93 ? 87.798 29.495 -158.168 1.00 45.94 93 PRO A CA 1
ATOM 624 C C . PRO A 1 93 ? 88.207 28.247 -158.978 1.00 45.94 93 PRO A C 1
ATOM 626 O O . PRO A 1 93 ? 89.362 28.096 -159.374 1.00 45.94 93 PRO A O 1
ATOM 629 N N . GLY A 1 94 ? 87.257 27.335 -159.218 1.00 46.78 94 GLY A N 1
ATOM 630 C CA . GLY A 1 94 ? 87.403 26.120 -160.045 1.00 46.78 94 GLY A CA 1
ATOM 631 C C . GLY A 1 94 ? 86.311 25.078 -159.733 1.00 46.78 94 GLY A C 1
ATOM 632 O O . GLY A 1 94 ? 85.728 25.161 -158.662 1.00 46.78 94 GLY A O 1
ATOM 633 N N . PRO A 1 95 ? 85.970 24.123 -160.625 1.00 47.78 95 PRO A N 1
ATOM 634 C CA . PRO A 1 95 ? 84.684 23.416 -160.584 1.00 47.78 95 PRO A CA 1
ATOM 635 C C . PRO A 1 95 ? 84.607 22.400 -159.428 1.00 47.78 95 PRO A C 1
ATOM 637 O O . PRO A 1 95 ? 85.172 21.311 -159.525 1.00 47.78 95 PRO A O 1
ATOM 640 N N . VAL A 1 96 ? 83.891 22.734 -158.345 1.00 46.12 96 VAL A N 1
ATOM 641 C CA . VAL A 1 96 ? 83.659 21.856 -157.170 1.00 46.12 96 VAL A CA 1
ATOM 642 C C . VAL A 1 96 ? 82.153 21.642 -156.894 1.00 46.12 96 VAL A C 1
ATOM 644 O O . VAL A 1 96 ? 81.730 21.420 -155.764 1.00 46.12 96 VAL A O 1
ATOM 647 N N . ASP A 1 97 ? 81.311 21.637 -157.931 1.00 49.97 97 ASP A N 1
ATOM 648 C CA . ASP A 1 97 ? 79.846 21.483 -157.796 1.00 49.97 97 ASP A CA 1
ATOM 649 C C . ASP A 1 97 ? 79.369 20.076 -157.372 1.00 49.97 97 ASP A C 1
ATOM 651 O O . ASP A 1 97 ? 78.182 19.863 -157.127 1.00 49.97 97 ASP A O 1
ATOM 655 N N . THR A 1 98 ? 80.258 19.085 -157.238 1.00 51.69 98 THR A N 1
ATOM 656 C CA . THR A 1 98 ? 79.862 17.703 -156.896 1.00 51.69 98 THR A CA 1
ATOM 657 C C . THR A 1 98 ? 80.044 17.321 -155.425 1.00 51.69 98 THR A C 1
ATOM 659 O O . THR A 1 98 ? 79.622 16.231 -155.041 1.00 51.69 98 THR A O 1
ATOM 662 N N . LEU A 1 99 ? 80.634 18.183 -154.584 1.00 48.22 99 LEU A N 1
ATOM 663 C CA . LEU A 1 99 ? 80.838 17.902 -153.149 1.00 48.22 99 LEU A CA 1
ATOM 664 C C . LEU A 1 99 ? 80.142 18.896 -152.203 1.00 48.22 99 LEU A C 1
ATOM 666 O O . LEU A 1 99 ? 79.964 18.584 -151.028 1.00 48.22 99 LEU A O 1
ATOM 670 N N . THR A 1 100 ? 79.708 20.057 -152.695 1.00 52.53 100 THR A N 1
ATOM 671 C CA . THR A 1 100 ? 79.170 21.162 -151.880 1.00 52.53 100 THR A CA 1
ATOM 672 C C . THR A 1 100 ? 77.775 20.874 -151.305 1.00 52.53 100 THR A C 1
ATOM 674 O O . THR A 1 100 ? 77.539 21.110 -150.119 1.00 52.53 100 THR A O 1
ATOM 677 N N . ALA A 1 101 ? 76.859 20.273 -152.074 1.00 56.69 101 ALA A N 1
ATOM 678 C CA . ALA A 1 101 ? 75.482 20.011 -151.622 1.00 56.69 101 ALA A CA 1
ATOM 679 C C . ALA A 1 101 ? 75.331 18.893 -150.554 1.00 56.69 101 ALA A C 1
ATOM 681 O O . ALA A 1 101 ? 74.578 19.082 -149.592 1.00 56.69 101 ALA A O 1
ATOM 682 N N . PRO A 1 102 ? 76.022 17.733 -150.645 1.00 59.75 102 PRO A N 1
ATOM 683 C CA . PRO A 1 102 ? 75.990 16.716 -149.589 1.00 59.75 102 PRO A CA 1
ATOM 684 C C . PRO A 1 102 ? 76.616 17.214 -148.285 1.00 59.75 102 PRO A C 1
ATOM 686 O O . PRO A 1 102 ? 76.112 16.898 -147.208 1.00 59.75 102 PRO A O 1
ATOM 689 N N . LEU A 1 103 ? 77.683 18.011 -148.390 1.00 60.81 103 LEU A N 1
ATOM 690 C CA . LEU A 1 103 ? 78.401 18.552 -147.243 1.00 60.81 103 LEU A CA 1
ATOM 691 C C . LEU A 1 103 ? 77.552 19.587 -146.497 1.00 60.81 103 LEU A C 1
ATOM 693 O O . LEU A 1 103 ? 77.421 19.483 -145.283 1.00 60.81 103 LEU A O 1
ATOM 697 N N . ALA A 1 104 ? 76.878 20.496 -147.211 1.00 58.25 104 ALA A N 1
ATOM 698 C CA . ALA A 1 104 ? 75.952 21.464 -146.615 1.00 58.25 104 ALA A CA 1
ATOM 699 C C . ALA A 1 104 ? 74.770 20.792 -145.890 1.00 58.25 104 ALA A C 1
ATOM 701 O O . ALA A 1 104 ? 74.373 21.217 -144.807 1.00 58.25 104 ALA A O 1
ATOM 702 N N . ARG A 1 105 ? 74.228 19.703 -146.450 1.00 62.69 105 ARG A N 1
ATOM 703 C CA . ARG A 1 105 ? 73.118 18.949 -145.845 1.00 62.69 105 ARG A CA 1
ATOM 704 C C . ARG A 1 105 ? 73.552 18.132 -144.622 1.00 62.69 105 ARG A C 1
ATOM 706 O O . ARG A 1 105 ? 72.825 18.107 -143.634 1.00 62.69 105 ARG A O 1
ATOM 713 N N . ASN A 1 106 ? 74.734 17.511 -144.664 1.00 66.69 106 ASN A N 1
ATOM 714 C CA . ASN A 1 106 ? 75.321 16.836 -143.501 1.00 66.69 106 ASN A CA 1
ATOM 715 C C . ASN A 1 106 ? 75.658 17.837 -142.389 1.00 66.69 106 ASN A C 1
ATOM 717 O O . ASN A 1 106 ? 75.435 17.542 -141.220 1.00 66.69 106 ASN A O 1
ATOM 721 N N . LEU A 1 107 ? 76.135 19.033 -142.748 1.00 69.19 107 LEU A N 1
ATOM 722 C CA . LEU A 1 107 ? 76.419 20.099 -141.792 1.00 69.19 107 LEU A CA 1
ATOM 723 C C . LEU A 1 107 ? 75.129 20.656 -141.170 1.00 69.19 107 LEU A C 1
ATOM 725 O O . LEU A 1 107 ? 75.082 20.856 -139.964 1.00 69.19 107 LEU A O 1
ATOM 729 N N . GLY A 1 108 ? 74.057 20.830 -141.950 1.00 67.31 108 GLY A N 1
ATOM 730 C CA . GLY A 1 108 ? 72.739 21.220 -141.436 1.00 67.31 108 GLY A CA 1
ATOM 731 C C . GLY A 1 108 ? 72.104 20.171 -140.512 1.00 67.31 108 GLY A C 1
ATOM 732 O O . GLY A 1 108 ? 71.535 20.532 -139.483 1.00 67.31 108 GLY A O 1
ATOM 733 N N . GLY A 1 109 ? 72.251 18.880 -140.837 1.00 73.00 109 GLY A N 1
ATOM 734 C CA . GLY A 1 109 ? 71.842 17.770 -139.966 1.00 73.00 109 GLY A CA 1
ATOM 735 C C . GLY A 1 109 ? 72.632 17.746 -138.658 1.00 73.00 109 GLY A C 1
ATOM 736 O O . GLY A 1 109 ? 72.037 17.715 -137.587 1.00 73.00 109 GLY A O 1
ATOM 737 N N . LEU A 1 110 ? 73.956 17.900 -138.741 1.00 77.06 110 LEU A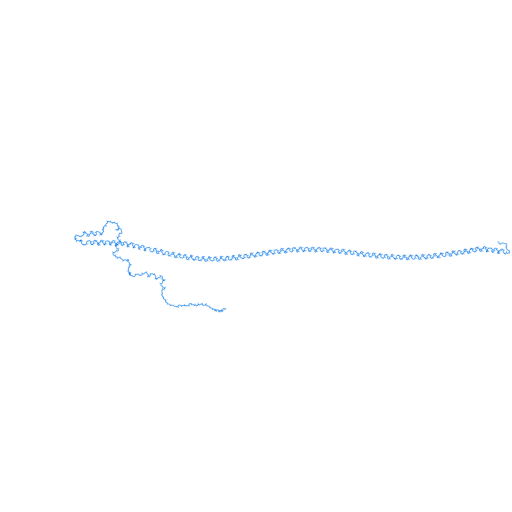 N 1
ATOM 738 C CA . LEU A 1 110 ? 74.832 17.994 -137.575 1.00 77.06 110 LEU A CA 1
ATOM 739 C C . LEU A 1 110 ? 74.483 19.198 -136.688 1.00 77.06 110 LEU A C 1
ATOM 741 O O . LEU A 1 110 ? 74.462 19.073 -135.470 1.00 77.06 110 LEU A O 1
ATOM 745 N N . VAL A 1 111 ? 74.166 20.355 -137.277 1.00 75.88 111 VAL A N 1
ATOM 746 C CA . VAL A 1 111 ? 73.711 21.538 -136.528 1.00 75.88 111 VAL A CA 1
ATOM 747 C C . VAL A 1 111 ? 72.386 21.253 -135.812 1.00 75.88 111 VAL A C 1
ATOM 749 O O . VAL A 1 111 ? 72.247 21.599 -134.641 1.00 75.88 111 VAL A O 1
ATOM 752 N N . SER A 1 112 ? 71.435 20.581 -136.466 1.00 76.06 112 SER A N 1
ATOM 753 C CA . SER A 1 112 ? 70.166 20.170 -135.845 1.00 76.06 112 SER A CA 1
ATOM 754 C C . SER A 1 112 ? 70.371 19.177 -134.695 1.00 76.06 112 SER A C 1
ATOM 756 O O . SER A 1 112 ? 69.744 19.324 -133.645 1.00 76.06 112 SER A O 1
ATOM 758 N N . ASP A 1 113 ? 71.266 18.202 -134.861 1.00 80.06 113 ASP A N 1
ATOM 759 C CA . ASP A 1 113 ? 71.617 17.229 -133.821 1.00 80.06 113 ASP A CA 1
ATOM 760 C C . ASP A 1 113 ? 72.299 17.913 -132.629 1.00 80.06 113 ASP A C 1
ATOM 762 O O . ASP A 1 113 ? 71.983 17.613 -131.478 1.00 80.06 113 ASP A O 1
ATOM 766 N N . VAL A 1 114 ? 73.171 18.896 -132.886 1.00 79.44 114 VAL A N 1
ATOM 767 C CA . VAL A 1 114 ? 73.804 19.730 -131.852 1.00 79.44 114 VAL A CA 1
ATOM 768 C C . VAL A 1 114 ? 72.759 20.539 -131.075 1.00 79.44 114 VAL A C 1
ATOM 770 O O . VAL A 1 114 ? 72.820 20.571 -129.848 1.00 79.44 114 VAL A O 1
ATOM 773 N N . TYR A 1 115 ? 71.758 21.130 -131.737 1.00 77.44 115 TYR A N 1
ATOM 774 C CA . TYR A 1 115 ? 70.644 21.801 -131.050 1.00 77.44 115 TYR A CA 1
ATOM 775 C C . TYR A 1 115 ? 69.775 20.829 -130.235 1.00 77.44 115 TYR A C 1
ATOM 777 O O . TYR A 1 115 ? 69.362 21.156 -129.120 1.00 77.44 115 TYR A O 1
ATOM 785 N N . GLY A 1 116 ? 69.510 19.627 -130.758 1.00 81.25 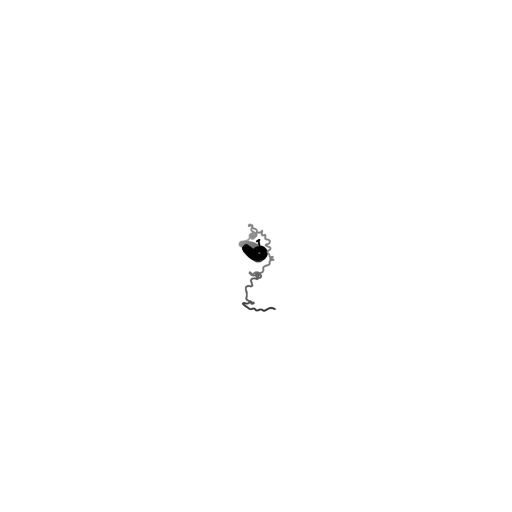116 GLY A N 1
ATOM 786 C CA . GLY A 1 116 ? 68.788 18.572 -130.041 1.00 81.25 116 GLY A CA 1
ATOM 787 C C . GLY A 1 116 ? 69.524 18.121 -128.777 1.00 81.25 116 GLY A C 1
ATOM 788 O O . GLY A 1 116 ? 68.925 18.051 -127.704 1.00 81.25 116 GLY A O 1
ATOM 789 N N . LEU A 1 117 ? 70.837 17.906 -128.882 1.00 82.94 117 LEU A N 1
ATOM 790 C CA . LEU A 1 117 ? 71.721 17.596 -127.756 1.00 82.94 117 LEU A CA 1
ATOM 791 C C . LEU A 1 117 ? 71.778 18.739 -126.736 1.00 82.94 117 LEU A C 1
ATOM 793 O O . LEU A 1 117 ? 71.764 18.470 -125.537 1.00 82.94 117 LEU A O 1
ATOM 797 N N . LEU A 1 118 ? 71.776 20.000 -127.181 1.00 83.19 118 LEU A N 1
ATOM 798 C CA . LEU A 1 118 ? 71.740 21.169 -126.296 1.00 83.19 118 LEU A CA 1
ATOM 799 C C . LEU A 1 118 ? 70.427 21.235 -125.492 1.00 83.19 118 LEU A C 1
ATOM 801 O O . LEU A 1 118 ? 70.446 21.481 -124.288 1.00 83.19 118 LEU A O 1
ATOM 805 N N . ASN A 1 119 ? 69.285 20.951 -126.129 1.00 84.69 119 ASN A N 1
ATOM 806 C CA . ASN A 1 119 ? 67.979 20.885 -125.459 1.00 84.69 119 ASN A CA 1
ATOM 807 C C . ASN A 1 119 ? 67.891 19.726 -124.454 1.00 84.69 119 ASN A C 1
ATOM 809 O O . ASN A 1 119 ? 67.357 19.895 -123.353 1.00 84.69 119 ASN A O 1
ATOM 813 N N . ILE A 1 120 ? 68.438 18.559 -124.808 1.00 89.19 120 ILE A N 1
ATOM 814 C CA . ILE A 1 120 ? 68.561 17.419 -123.890 1.00 89.19 120 ILE A CA 1
ATOM 815 C C . ILE A 1 120 ? 69.465 17.801 -122.710 1.00 89.19 120 ILE A C 1
ATOM 817 O O . ILE A 1 120 ? 69.080 17.584 -121.564 1.00 89.19 120 ILE A O 1
ATOM 821 N N . GLY A 1 121 ? 70.606 18.447 -122.966 1.00 86.06 121 GLY A N 1
ATOM 822 C CA . GLY A 1 121 ? 71.519 18.949 -121.936 1.00 86.06 121 GLY A CA 1
ATOM 823 C C . GLY A 1 121 ? 70.841 19.920 -120.966 1.00 86.06 121 GLY A C 1
ATOM 824 O O . GLY A 1 121 ? 70.932 19.739 -119.754 1.00 86.06 121 GLY A O 1
ATOM 825 N N . ASN A 1 122 ? 70.068 20.883 -121.476 1.00 86.75 122 ASN A N 1
ATOM 826 C CA . ASN A 1 122 ? 69.277 21.803 -120.650 1.00 86.75 122 ASN A CA 1
ATOM 827 C C . ASN A 1 122 ? 68.239 21.072 -119.780 1.00 86.75 122 ASN A C 1
ATOM 829 O O . ASN A 1 122 ? 68.026 21.442 -118.625 1.00 86.75 122 ASN A O 1
ATOM 833 N N . THR A 1 123 ? 67.618 20.014 -120.309 1.00 91.94 123 THR A N 1
ATOM 834 C CA . THR A 1 123 ? 66.654 19.182 -119.569 1.00 91.94 123 THR A CA 1
ATOM 835 C C . THR A 1 123 ? 67.339 18.376 -118.465 1.00 91.94 123 THR A C 1
ATOM 837 O O . THR A 1 123 ? 66.829 18.311 -117.349 1.00 91.94 123 THR A O 1
ATOM 840 N N . VAL A 1 124 ? 68.516 17.806 -118.742 1.00 91.88 124 VAL A N 1
ATOM 841 C CA . VAL A 1 124 ? 69.330 17.089 -117.748 1.00 91.88 124 VAL A CA 1
ATOM 842 C C . VAL A 1 124 ? 69.761 18.029 -116.623 1.00 91.88 124 VAL A C 1
ATOM 844 O O . VAL A 1 124 ? 69.606 17.676 -115.461 1.00 91.88 124 VAL A O 1
ATOM 847 N N . ILE A 1 125 ? 70.194 19.253 -116.941 1.00 89.00 125 ILE A N 1
ATOM 848 C CA . ILE A 1 125 ? 70.532 20.276 -115.936 1.00 89.00 125 ILE A CA 1
ATOM 849 C C . ILE A 1 125 ? 69.312 20.632 -115.069 1.00 89.00 125 ILE A C 1
ATOM 851 O O . ILE A 1 125 ? 69.447 20.839 -113.864 1.00 89.00 125 ILE A O 1
ATOM 855 N N . ALA A 1 126 ? 68.112 20.718 -115.652 1.00 90.12 126 ALA A N 1
ATOM 856 C CA . ALA A 1 126 ? 66.887 20.982 -114.896 1.00 90.12 126 ALA A CA 1
ATOM 857 C C . ALA A 1 126 ? 66.501 19.810 -113.974 1.00 90.12 126 ALA A C 1
ATOM 859 O O . ALA A 1 126 ? 66.107 20.032 -112.830 1.00 90.12 126 ALA A O 1
ATOM 860 N N . LEU A 1 127 ? 66.643 18.568 -114.446 1.00 93.88 127 LEU A N 1
ATOM 861 C CA . LEU A 1 127 ? 66.414 17.367 -113.640 1.00 93.88 127 LEU A CA 1
ATOM 862 C C . LEU A 1 127 ? 67.430 17.241 -112.500 1.00 93.88 127 LEU A C 1
ATOM 864 O O . LEU A 1 127 ? 67.031 16.951 -111.378 1.00 93.88 127 LEU A O 1
ATOM 868 N N . ASP A 1 128 ? 68.706 17.516 -112.761 1.00 94.12 128 ASP A N 1
ATOM 869 C CA . ASP A 1 128 ? 69.770 17.492 -111.753 1.00 94.12 128 ASP A CA 1
ATOM 870 C C . ASP A 1 128 ? 69.525 18.536 -110.652 1.00 94.12 128 ASP A C 1
ATOM 872 O O . ASP A 1 128 ? 69.632 18.233 -109.465 1.00 94.12 128 ASP A O 1
ATOM 876 N N . LYS A 1 129 ? 69.048 19.735 -111.022 1.00 92.44 129 LYS A N 1
ATOM 877 C CA . LYS A 1 129 ? 68.575 20.739 -110.053 1.00 92.44 129 LYS A CA 1
ATOM 878 C C . LYS A 1 129 ? 67.416 20.224 -109.198 1.00 92.44 129 LYS A C 1
ATOM 880 O O . LYS A 1 129 ? 67.447 20.411 -107.987 1.00 92.44 129 LYS A O 1
ATOM 885 N N . ASN A 1 130 ? 66.424 19.555 -109.792 1.00 94.88 130 ASN A N 1
ATOM 886 C CA . ASN A 1 130 ? 65.306 18.976 -109.037 1.00 94.88 130 ASN A CA 1
ATOM 887 C C . ASN A 1 130 ? 65.774 17.871 -108.075 1.00 94.88 130 ASN A C 1
ATOM 889 O O . ASN A 1 130 ? 65.299 17.809 -106.944 1.00 94.88 130 ASN A O 1
ATOM 893 N N . VAL A 1 131 ? 66.713 17.019 -108.504 1.00 94.94 131 VAL A N 1
ATOM 894 C CA . VAL A 1 131 ? 67.326 15.982 -107.657 1.00 94.94 131 VAL A CA 1
ATOM 895 C C . VAL A 1 131 ? 68.116 16.616 -106.514 1.00 94.94 131 VAL A C 1
ATOM 897 O O . VAL A 1 131 ? 67.993 16.173 -105.376 1.00 94.94 131 VAL A O 1
ATOM 900 N N . ALA A 1 132 ? 68.875 17.681 -106.778 1.00 90.75 132 ALA A N 1
ATOM 901 C CA . ALA A 1 132 ? 69.597 18.420 -105.748 1.00 90.75 132 ALA A CA 1
ATOM 902 C C . ALA A 1 132 ? 68.646 19.055 -104.719 1.00 90.75 132 ALA A C 1
ATOM 904 O O . ALA A 1 132 ? 68.915 18.977 -103.522 1.00 90.75 132 ALA A O 1
ATOM 905 N N . THR A 1 133 ? 67.519 19.630 -105.159 1.00 93.81 133 THR A N 1
ATOM 906 C CA . THR A 1 133 ? 66.472 20.142 -104.258 1.00 93.81 133 THR A CA 1
ATOM 907 C C . THR A 1 133 ? 65.860 19.021 -103.419 1.00 93.81 133 THR A C 1
ATOM 909 O O . THR A 1 133 ? 65.802 19.144 -102.201 1.00 93.81 133 THR A O 1
ATOM 912 N N . LEU A 1 134 ? 65.490 17.893 -104.033 1.00 94.69 134 LEU A N 1
ATOM 913 C CA . LEU A 1 134 ? 64.929 16.748 -103.310 1.00 94.69 134 LEU A CA 1
ATOM 914 C C . LEU A 1 134 ? 65.916 16.173 -102.279 1.00 94.69 134 LEU A C 1
ATOM 916 O O . LEU A 1 134 ? 65.531 15.880 -101.148 1.00 94.69 134 LEU A O 1
ATOM 920 N N . ASN A 1 135 ? 67.197 16.065 -102.640 1.00 94.31 135 ASN A N 1
ATOM 921 C CA . ASN A 1 135 ? 68.256 15.634 -101.726 1.00 94.31 135 ASN A CA 1
ATOM 922 C C . ASN A 1 135 ? 68.478 16.621 -100.570 1.00 94.31 135 ASN A C 1
ATOM 924 O O . ASN A 1 135 ? 68.889 16.197 -99.493 1.00 94.31 135 ASN A O 1
ATOM 928 N N . ALA A 1 136 ? 68.210 17.915 -100.770 1.00 91.88 136 ALA A N 1
ATOM 929 C CA . ALA A 1 136 ? 68.284 18.923 -99.715 1.00 91.88 136 ALA A CA 1
ATOM 930 C C . ALA A 1 136 ? 67.066 18.897 -98.768 1.00 91.88 136 ALA A C 1
ATOM 932 O O . ALA A 1 136 ? 67.218 19.223 -97.590 1.00 91.88 136 ALA A O 1
ATOM 933 N N . ASP A 1 137 ? 65.890 18.475 -99.246 1.00 96.12 137 ASP A N 1
ATOM 934 C CA . ASP A 1 137 ? 64.657 18.392 -98.448 1.00 96.12 137 ASP A CA 1
ATOM 935 C C . ASP A 1 137 ? 64.586 17.127 -97.568 1.00 96.12 137 ASP A C 1
ATOM 937 O O . ASP A 1 137 ? 64.006 17.159 -96.479 1.00 96.12 137 ASP A O 1
ATOM 941 N N . LEU A 1 138 ? 65.197 16.013 -97.998 1.00 96.25 138 LEU A N 1
ATOM 942 C CA . LEU A 1 138 ? 65.193 14.739 -97.258 1.00 96.25 138 LEU A CA 1
ATOM 943 C C . LEU A 1 138 ? 65.697 14.864 -95.802 1.00 96.25 138 LEU A C 1
ATOM 945 O O . LEU A 1 138 ? 64.995 14.388 -94.909 1.00 96.25 138 LEU A O 1
ATOM 949 N N . PRO A 1 139 ? 66.832 15.536 -95.507 1.00 95.25 139 PRO A N 1
ATOM 950 C CA . PRO A 1 139 ? 67.292 15.735 -94.130 1.00 95.25 139 PRO A CA 1
ATOM 951 C C . PRO A 1 139 ? 66.327 16.551 -93.263 1.00 95.25 139 PRO A C 1
ATOM 953 O O . PRO A 1 139 ? 66.201 16.298 -92.067 1.00 95.25 139 PRO A O 1
ATOM 956 N N . ALA A 1 140 ? 65.633 17.536 -93.845 1.00 94.12 140 ALA A N 1
ATOM 957 C CA . ALA A 1 140 ? 64.639 18.326 -93.121 1.00 94.12 140 ALA A CA 1
ATOM 958 C C . ALA A 1 140 ? 63.402 17.485 -92.770 1.00 94.12 140 ALA A C 1
ATOM 960 O O . ALA A 1 140 ? 62.872 17.594 -91.662 1.00 94.12 140 ALA A O 1
ATOM 961 N N . LEU A 1 141 ? 62.957 16.619 -93.686 1.00 96.56 141 LEU A N 1
ATOM 962 C CA . LEU A 1 141 ? 61.876 15.675 -93.409 1.00 96.56 141 LEU A CA 1
ATOM 963 C C . LEU A 1 141 ? 62.276 14.658 -92.329 1.00 96.56 141 LEU A C 1
ATOM 965 O O . LEU A 1 141 ? 61.493 14.414 -91.414 1.00 96.56 141 LEU A O 1
ATOM 969 N N . ASP A 1 142 ? 63.495 14.124 -92.395 1.00 96.94 142 ASP A N 1
ATOM 970 C CA . ASP A 1 142 ? 64.036 13.182 -91.407 1.00 96.94 142 ASP A CA 1
ATOM 971 C C . ASP A 1 142 ? 64.129 13.799 -89.997 1.00 96.94 142 ASP A C 1
ATOM 973 O O . ASP A 1 142 ? 63.701 13.202 -89.004 1.00 96.94 142 ASP A O 1
ATOM 977 N N . ALA A 1 143 ? 64.568 15.059 -89.904 1.00 95.56 143 ALA A N 1
ATOM 978 C CA . ALA A 1 143 ? 64.579 15.808 -88.647 1.00 95.56 143 ALA A CA 1
ATOM 979 C C . ALA A 1 143 ? 63.164 16.020 -88.070 1.00 95.56 143 ALA A C 1
ATOM 981 O O . ALA A 1 143 ? 62.960 15.930 -86.854 1.00 95.56 143 ALA A O 1
ATOM 982 N N . ASN A 1 144 ? 62.169 16.270 -88.929 1.00 97.44 144 ASN A N 1
ATOM 983 C CA . ASN A 1 144 ? 60.770 16.392 -88.510 1.00 97.44 144 ASN A CA 1
ATOM 984 C C . ASN A 1 144 ? 60.206 15.057 -88.004 1.00 97.44 144 ASN A C 1
ATOM 986 O O . ASN A 1 144 ? 59.522 15.049 -86.980 1.00 97.44 144 ASN A O 1
ATOM 990 N N . ILE A 1 145 ? 60.511 13.941 -88.679 1.00 97.44 145 ILE A N 1
ATOM 991 C CA . ILE A 1 145 ? 60.125 12.589 -88.241 1.00 97.44 145 ILE A CA 1
ATOM 992 C C . ILE A 1 145 ? 60.746 12.289 -86.876 1.00 97.44 145 ILE A C 1
ATOM 994 O O . ILE A 1 145 ? 60.027 11.930 -85.950 1.00 97.44 145 ILE A O 1
ATOM 998 N N . THR A 1 146 ? 62.044 12.552 -86.711 1.00 97.12 146 THR A N 1
ATOM 999 C CA . THR A 1 146 ? 62.751 12.370 -85.433 1.00 97.12 146 THR A CA 1
ATOM 1000 C C . THR A 1 146 ? 62.117 13.195 -84.306 1.00 97.12 146 THR A C 1
ATOM 1002 O O . THR A 1 146 ? 61.951 12.719 -83.182 1.00 97.12 146 THR A O 1
ATOM 1005 N N . THR A 1 147 ? 61.718 14.436 -84.599 1.00 97.56 147 THR A N 1
ATOM 1006 C CA . THR A 1 147 ? 61.029 15.303 -83.630 1.00 97.56 147 THR A CA 1
ATOM 1007 C C . THR A 1 147 ? 59.653 14.747 -83.261 1.00 97.56 147 THR A C 1
ATOM 1009 O O . THR A 1 147 ? 59.281 14.734 -82.086 1.00 97.56 147 THR A O 1
ATOM 1012 N N . LEU A 1 148 ? 58.895 14.269 -84.250 1.00 97.62 148 LEU A N 1
ATOM 1013 C CA . LEU A 1 148 ? 57.580 13.675 -84.032 1.00 97.62 148 LEU A CA 1
ATOM 1014 C C . LEU A 1 148 ? 57.674 12.386 -83.208 1.00 97.62 148 LEU A C 1
ATOM 1016 O O . LEU A 1 148 ? 56.893 12.224 -82.273 1.00 97.62 148 LEU A O 1
ATOM 1020 N N . ASP A 1 149 ? 58.659 11.531 -83.479 1.00 97.81 149 ASP A N 1
ATOM 1021 C CA . ASP A 1 149 ? 58.939 10.336 -82.678 1.00 97.81 149 ASP A CA 1
ATOM 1022 C C . ASP A 1 149 ? 59.249 10.705 -81.221 1.00 97.81 149 ASP A C 1
ATOM 1024 O O . ASP A 1 149 ? 58.696 10.108 -80.295 1.00 97.81 149 ASP A O 1
ATOM 1028 N N . GLY A 1 150 ? 60.046 11.755 -80.994 1.00 97.62 150 GLY A N 1
ATOM 1029 C CA . GLY A 1 150 ? 60.297 12.289 -79.652 1.00 97.62 150 GLY A CA 1
ATOM 1030 C C . GLY A 1 150 ? 59.019 12.747 -78.932 1.00 97.62 150 GLY A C 1
ATOM 1031 O O . GLY A 1 150 ? 58.830 12.460 -77.744 1.00 97.62 150 GLY A O 1
ATOM 1032 N N . HIS A 1 151 ? 58.104 13.412 -79.645 1.00 98.06 151 HIS A N 1
ATOM 1033 C CA . HIS A 1 151 ? 56.795 13.784 -79.101 1.00 98.06 151 HIS A CA 1
ATOM 1034 C C . HIS A 1 151 ? 55.922 12.562 -78.790 1.00 98.06 151 HIS A C 1
ATOM 1036 O O . HIS A 1 151 ? 55.285 12.535 -77.738 1.00 98.06 151 HIS A O 1
ATOM 1042 N N . VAL A 1 152 ? 55.908 11.541 -79.654 1.00 97.94 152 VAL A N 1
ATOM 1043 C CA . VAL A 1 152 ? 55.151 10.297 -79.434 1.00 97.94 152 VAL A CA 1
ATOM 1044 C C . VAL A 1 152 ? 55.651 9.569 -78.187 1.00 97.94 152 VAL A C 1
ATOM 1046 O O . VAL A 1 152 ? 54.840 9.147 -77.362 1.00 97.94 152 VAL A O 1
ATOM 1049 N N . VAL A 1 153 ? 56.971 9.480 -78.000 1.00 97.69 153 VAL A N 1
ATOM 1050 C CA . VAL A 1 153 ? 57.572 8.889 -76.793 1.00 97.69 153 VAL A CA 1
ATOM 1051 C C . VAL A 1 153 ? 57.185 9.681 -75.541 1.00 97.69 153 VAL A C 1
ATOM 1053 O O . VAL A 1 153 ? 56.781 9.087 -74.540 1.00 97.69 153 VAL A O 1
ATOM 1056 N N . THR A 1 154 ? 57.252 11.014 -75.601 1.00 97.88 154 THR A N 1
ATOM 1057 C CA . THR A 1 154 ? 56.882 11.891 -74.475 1.00 97.88 154 THR A CA 1
ATOM 1058 C C . THR A 1 154 ? 55.411 11.719 -74.097 1.00 97.88 154 THR A C 1
ATOM 1060 O O . THR A 1 154 ? 55.099 11.478 -72.931 1.00 97.88 154 THR A O 1
ATOM 1063 N N . LEU A 1 155 ? 54.514 11.752 -75.086 1.00 97.94 155 LEU A N 1
ATOM 1064 C CA . LEU A 1 155 ? 53.080 11.562 -74.879 1.00 97.94 155 LEU A CA 1
ATOM 1065 C C . LEU A 1 155 ? 52.768 10.165 -74.325 1.00 97.94 155 LEU A C 1
ATOM 1067 O O . LEU A 1 155 ? 51.924 10.028 -73.443 1.00 97.94 155 LEU A O 1
ATOM 1071 N N . GLY A 1 156 ? 53.477 9.128 -74.785 1.00 97.75 156 GLY A N 1
ATOM 1072 C CA . GLY A 1 156 ? 53.383 7.783 -74.217 1.00 97.75 156 GLY A CA 1
ATOM 1073 C C . GLY A 1 156 ? 53.726 7.761 -72.724 1.00 97.75 156 GLY A C 1
ATOM 1074 O O . GLY A 1 156 ? 52.979 7.195 -71.925 1.00 97.75 156 GLY A O 1
ATOM 1075 N N . GLY A 1 157 ? 54.801 8.448 -72.326 1.00 97.88 157 GLY A N 1
ATOM 1076 C CA . GLY A 1 157 ? 55.174 8.629 -70.921 1.00 97.88 157 GLY A CA 1
ATOM 1077 C C . GLY A 1 157 ? 54.085 9.332 -70.102 1.00 97.88 157 GLY A C 1
ATOM 1078 O O . GLY A 1 157 ? 53.684 8.830 -69.051 1.00 97.88 157 GLY A O 1
ATOM 1079 N N . GLU A 1 158 ? 53.542 10.443 -70.601 1.00 98.25 158 GLU A N 1
ATOM 1080 C CA . GLU A 1 158 ? 52.452 11.173 -69.939 1.00 98.25 158 GLU A CA 1
ATOM 1081 C C . GLU A 1 158 ? 51.196 10.311 -69.761 1.00 98.25 158 GLU A C 1
ATOM 1083 O O . GLU A 1 158 ? 50.627 10.273 -68.667 1.00 98.25 158 GLU A O 1
ATOM 1088 N N . VAL A 1 159 ? 50.797 9.560 -70.795 1.00 98.12 159 VAL A N 1
ATOM 1089 C CA . VAL A 1 159 ? 49.653 8.636 -70.739 1.00 98.12 159 VAL A CA 1
ATOM 1090 C C . VAL A 1 159 ? 49.861 7.572 -69.661 1.00 98.12 159 VAL A C 1
ATOM 1092 O O . VAL A 1 159 ? 48.955 7.335 -68.860 1.00 98.12 159 VAL A O 1
ATOM 1095 N N . THR A 1 160 ? 51.053 6.971 -69.576 1.00 97.75 160 THR A N 1
ATOM 1096 C CA . THR A 1 160 ? 51.347 5.967 -68.535 1.00 97.75 160 THR A CA 1
ATOM 1097 C C . THR A 1 160 ? 51.327 6.555 -67.118 1.00 97.75 160 THR A C 1
ATOM 1099 O O . THR A 1 160 ? 50.817 5.922 -66.185 1.00 97.75 160 THR A O 1
ATOM 1102 N N . GLY A 1 161 ? 51.810 7.790 -66.940 1.00 98.06 161 GLY A N 1
ATOM 1103 C CA . GLY A 1 161 ? 51.747 8.499 -65.659 1.00 98.06 161 GLY A CA 1
ATOM 1104 C C . GLY A 1 161 ? 50.312 8.840 -65.245 1.00 98.06 161 GLY A C 1
ATOM 1105 O O . GLY A 1 161 ? 49.925 8.658 -64.084 1.00 98.06 161 GLY A O 1
ATOM 1106 N N . LEU A 1 162 ? 49.491 9.274 -66.203 1.00 98.19 162 LEU A N 1
ATOM 1107 C CA . LEU A 1 162 ? 48.080 9.567 -65.969 1.00 98.19 162 LEU A CA 1
ATOM 1108 C C . LEU A 1 162 ? 47.299 8.294 -65.623 1.00 98.19 162 LEU A C 1
ATOM 1110 O O . LEU A 1 162 ? 46.508 8.304 -64.680 1.00 98.19 162 LEU A O 1
ATOM 1114 N N . GLN A 1 163 ? 47.584 7.181 -66.306 1.00 98.25 163 GLN A N 1
ATOM 1115 C CA . GLN A 1 163 ? 46.998 5.877 -65.996 1.00 98.25 163 GLN A CA 1
ATOM 1116 C C . GLN A 1 163 ? 47.320 5.437 -64.558 1.00 98.25 163 GLN A C 1
ATOM 1118 O O . GLN A 1 163 ? 46.411 5.084 -63.808 1.00 98.25 163 GLN A O 1
ATOM 1123 N N . SER A 1 164 ? 48.579 5.567 -64.129 1.00 98.06 164 SER A N 1
ATOM 1124 C CA . SER A 1 164 ? 48.996 5.244 -62.752 1.00 98.06 164 SER A CA 1
ATOM 1125 C C . SER A 1 164 ? 48.285 6.117 -61.701 1.00 98.06 164 SER A C 1
ATOM 1127 O O . SER A 1 164 ? 47.913 5.656 -60.616 1.00 98.06 164 SER A O 1
ATOM 1129 N N . THR A 1 165 ? 48.053 7.393 -62.027 1.00 98.31 165 THR A N 1
ATOM 1130 C CA . THR A 1 165 ? 47.310 8.328 -61.167 1.00 98.31 165 THR A CA 1
ATOM 1131 C C . THR A 1 165 ? 45.841 7.919 -61.042 1.00 98.31 165 THR A C 1
ATOM 1133 O O . THR A 1 165 ? 45.295 7.919 -59.938 1.00 98.31 165 THR A O 1
ATOM 1136 N N . VAL A 1 166 ? 45.207 7.527 -62.151 1.00 98.25 166 VAL A N 1
ATOM 1137 C CA . VAL A 1 166 ? 43.819 7.037 -62.170 1.00 98.25 166 VAL A CA 1
ATOM 1138 C C . VAL A 1 166 ? 43.674 5.760 -61.342 1.00 98.25 166 VAL A C 1
ATOM 1140 O O . VAL A 1 166 ? 42.746 5.658 -60.541 1.00 98.25 166 VAL A O 1
ATOM 1143 N N . GLU A 1 167 ? 44.603 4.813 -61.471 1.00 98.19 167 GLU A N 1
ATOM 1144 C CA . GLU A 1 167 ? 44.606 3.581 -60.672 1.00 98.19 167 GLU A CA 1
ATOM 1145 C C . GLU A 1 167 ? 44.705 3.880 -59.168 1.00 98.19 167 GLU A C 1
ATOM 1147 O O . GLU A 1 167 ? 43.931 3.344 -58.369 1.00 98.19 167 GLU A O 1
ATOM 1152 N N . THR A 1 168 ? 45.581 4.813 -58.782 1.00 98.25 168 THR A N 1
ATOM 1153 C CA . THR A 1 168 ? 45.724 5.256 -57.386 1.00 98.25 168 THR A CA 1
ATOM 1154 C C . THR A 1 168 ? 44.445 5.916 -56.864 1.00 98.25 168 THR A C 1
ATOM 1156 O O . THR A 1 168 ? 43.984 5.610 -55.761 1.00 98.25 168 THR A O 1
ATOM 1159 N N . LEU A 1 169 ? 43.835 6.806 -57.653 1.00 98.31 169 LEU A N 1
ATOM 1160 C CA . LEU A 1 169 ? 42.580 7.465 -57.287 1.00 98.31 169 LEU A CA 1
ATOM 1161 C C . LEU A 1 169 ? 41.435 6.460 -57.130 1.00 98.31 169 LEU A C 1
ATOM 1163 O O . LEU A 1 169 ? 40.689 6.555 -56.158 1.00 98.31 169 LEU A O 1
ATOM 1167 N N . ASN A 1 170 ? 41.330 5.465 -58.011 1.00 98.25 170 ASN A N 1
ATOM 1168 C CA . ASN A 1 170 ? 40.331 4.400 -57.893 1.00 98.25 170 ASN A CA 1
ATOM 1169 C C . ASN A 1 170 ? 40.515 3.575 -56.610 1.00 98.25 170 ASN A C 1
ATOM 1171 O O . ASN A 1 170 ? 39.532 3.249 -55.936 1.00 98.25 170 ASN A O 1
ATOM 1175 N N . GLY A 1 171 ? 41.763 3.286 -56.227 1.00 98.12 171 GLY A N 1
ATOM 1176 C CA . GLY A 1 171 ? 42.075 2.654 -54.944 1.00 98.12 171 GLY A CA 1
ATOM 1177 C C . GLY A 1 171 ? 41.614 3.499 -53.752 1.00 98.12 171 GLY A C 1
ATOM 1178 O O . GLY A 1 171 ? 40.945 2.991 -52.851 1.00 98.12 171 GLY A O 1
ATOM 1179 N N . ASN A 1 172 ? 41.888 4.806 -53.780 1.00 98.31 172 ASN A N 1
ATOM 1180 C CA . ASN A 1 172 ? 41.459 5.739 -52.734 1.00 98.31 172 ASN A CA 1
ATOM 1181 C C . ASN A 1 172 ? 39.931 5.852 -52.638 1.00 98.31 172 ASN A C 1
ATOM 1183 O O . ASN A 1 172 ? 39.389 5.834 -51.534 1.00 98.31 172 ASN A O 1
ATOM 1187 N N . VAL A 1 173 ? 39.231 5.927 -53.776 1.00 98.31 173 VAL A N 1
ATOM 1188 C CA . VAL A 1 173 ? 37.758 5.942 -53.831 1.00 98.31 173 VAL A CA 1
ATOM 1189 C C . VAL A 1 173 ? 37.190 4.671 -53.206 1.00 98.31 173 VAL A C 1
ATOM 1191 O O . VAL A 1 173 ? 36.305 4.752 -52.360 1.00 98.31 173 VAL A O 1
ATOM 1194 N N . THR A 1 174 ? 37.753 3.509 -53.542 1.00 98.19 174 THR A N 1
ATOM 1195 C CA . THR A 1 174 ? 37.344 2.221 -52.958 1.00 98.19 174 THR A CA 1
ATOM 1196 C C . THR A 1 174 ? 37.579 2.186 -51.442 1.00 98.19 174 THR A C 1
ATOM 1198 O O . THR A 1 174 ? 36.737 1.710 -50.681 1.00 98.19 174 THR A O 1
ATOM 1201 N N . GLY A 1 175 ? 38.710 2.716 -50.966 1.00 98.25 175 GLY A N 1
ATOM 1202 C CA . GLY A 1 175 ? 39.002 2.820 -49.532 1.00 98.25 175 GLY A CA 1
ATOM 1203 C C . GLY A 1 175 ? 38.027 3.737 -48.784 1.00 98.25 175 GLY A C 1
ATOM 1204 O O . GLY A 1 175 ? 37.576 3.407 -47.681 1.00 98.25 175 GLY A O 1
ATOM 1205 N N . LEU A 1 176 ? 37.660 4.867 -49.393 1.00 98.44 176 LEU A N 1
ATOM 1206 C CA . LEU A 1 176 ? 36.680 5.792 -48.830 1.00 98.44 176 LEU A CA 1
ATOM 1207 C C . LEU A 1 176 ? 35.280 5.169 -48.786 1.00 98.44 176 LEU A C 1
ATOM 1209 O O . LEU A 1 176 ? 34.616 5.278 -47.760 1.00 98.44 176 LEU A O 1
ATOM 1213 N N . ASP A 1 177 ? 34.859 4.470 -49.840 1.00 98.44 177 ASP A N 1
ATOM 1214 C CA . ASP A 1 177 ? 33.552 3.803 -49.904 1.00 98.44 177 ASP A CA 1
ATOM 1215 C C . ASP A 1 177 ? 33.393 2.731 -48.810 1.00 98.44 177 ASP A C 1
ATOM 1217 O O . ASP A 1 177 ? 32.393 2.689 -48.084 1.00 98.44 177 ASP A O 1
ATOM 1221 N N . ASN A 1 178 ? 34.445 1.940 -48.578 1.00 97.88 178 ASN A N 1
ATOM 1222 C CA . ASN A 1 178 ? 34.493 0.992 -47.463 1.00 97.88 178 ASN A CA 1
ATOM 1223 C C . ASN A 1 178 ? 34.400 1.695 -46.098 1.00 97.88 178 ASN A C 1
ATOM 1225 O O . ASN A 1 178 ? 33.696 1.229 -45.199 1.00 97.88 178 ASN A O 1
ATOM 1229 N N . THR A 1 179 ? 35.079 2.835 -45.940 1.00 98.38 179 THR A N 1
ATOM 1230 C CA . THR A 1 179 ? 35.024 3.634 -44.704 1.00 98.38 179 THR A CA 1
ATOM 1231 C C . THR A 1 179 ? 33.617 4.179 -44.461 1.00 98.38 179 THR A C 1
ATOM 1233 O O . THR A 1 179 ? 33.098 4.068 -43.350 1.00 98.38 179 THR A O 1
ATOM 1236 N N . VAL A 1 180 ? 32.969 4.717 -45.498 1.00 98.31 180 VAL A N 1
ATOM 1237 C CA . VAL A 1 180 ? 31.586 5.213 -45.440 1.00 98.31 180 VAL A CA 1
ATOM 1238 C C . VAL A 1 180 ? 30.622 4.084 -45.076 1.00 98.31 180 VAL A C 1
ATOM 1240 O O . VAL A 1 180 ? 29.792 4.254 -44.183 1.00 98.31 180 VAL A O 1
ATOM 1243 N N . THR A 1 181 ? 30.776 2.908 -45.684 1.00 98.25 181 THR A N 1
ATOM 1244 C CA . THR A 1 181 ? 29.967 1.720 -45.373 1.00 98.25 181 THR A CA 1
ATOM 1245 C C . THR A 1 181 ? 30.121 1.287 -43.910 1.00 98.25 181 THR A C 1
ATOM 1247 O O . THR A 1 181 ? 29.129 1.000 -43.228 1.00 98.25 181 THR A O 1
ATOM 1250 N N . GLY A 1 182 ? 31.352 1.293 -43.386 1.00 98.38 182 GLY A N 1
ATOM 1251 C CA . GLY A 1 182 ? 31.630 1.000 -41.978 1.00 98.38 182 GLY A CA 1
ATOM 1252 C C . GLY A 1 182 ? 30.999 2.020 -41.026 1.00 98.38 182 GLY A C 1
ATOM 1253 O O . GLY A 1 182 ? 30.343 1.643 -40.053 1.00 98.38 182 GLY A O 1
ATOM 1254 N N . LEU A 1 183 ? 31.123 3.315 -41.330 1.00 98.31 183 LEU A N 1
ATOM 1255 C CA . LEU A 1 183 ? 30.494 4.381 -40.545 1.00 98.31 183 LEU A CA 1
ATOM 1256 C C . LEU A 1 183 ? 28.966 4.277 -40.556 1.00 98.31 183 LEU A C 1
ATOM 1258 O O . LEU A 1 183 ? 28.347 4.404 -39.502 1.00 98.31 183 LEU A O 1
ATOM 1262 N N . ASN A 1 184 ? 28.354 3.980 -41.703 1.00 98.44 184 ASN A N 1
ATOM 1263 C CA . ASN A 1 184 ? 26.905 3.813 -41.808 1.00 98.44 184 ASN A CA 1
ATOM 1264 C C . ASN A 1 184 ? 26.397 2.620 -40.976 1.00 98.44 184 ASN A C 1
ATOM 1266 O O . ASN A 1 184 ? 25.353 2.694 -40.322 1.00 98.44 184 ASN A O 1
ATOM 1270 N N . SER A 1 185 ? 27.176 1.536 -40.935 1.00 98.12 185 SER A N 1
ATOM 1271 C CA . SER A 1 185 ? 26.892 0.378 -40.080 1.00 98.12 185 SER A CA 1
ATOM 1272 C C . SER A 1 185 ? 26.969 0.743 -38.592 1.00 98.12 185 SER A C 1
ATOM 1274 O O . SER A 1 185 ? 26.080 0.384 -37.818 1.00 98.12 185 SER A O 1
ATOM 1276 N N . ASN A 1 186 ? 27.977 1.527 -38.192 1.00 98.25 186 ASN A N 1
ATOM 1277 C CA . ASN A 1 186 ? 28.111 2.019 -36.817 1.00 98.25 186 ASN A CA 1
ATOM 1278 C C . ASN A 1 186 ? 26.957 2.947 -36.417 1.00 98.25 186 ASN A C 1
ATOM 1280 O O . ASN A 1 186 ? 26.418 2.805 -35.321 1.00 98.25 186 ASN A O 1
ATOM 1284 N N . VAL A 1 187 ? 26.547 3.860 -37.306 1.00 98.31 187 VAL A N 1
ATOM 1285 C CA . VAL A 1 187 ? 25.386 4.741 -37.091 1.00 98.31 187 VAL A CA 1
ATOM 1286 C C . VAL A 1 187 ? 24.123 3.913 -36.869 1.00 98.31 187 VAL A C 1
ATOM 1288 O O . VAL A 1 187 ? 23.418 4.135 -35.890 1.00 98.31 187 VAL A O 1
ATOM 1291 N N . THR A 1 188 ? 23.887 2.901 -37.705 1.00 98.19 188 THR A N 1
ATOM 1292 C CA . THR A 1 188 ? 22.735 1.995 -37.564 1.00 98.19 188 THR A CA 1
ATOM 1293 C C . THR A 1 188 ? 22.764 1.244 -36.226 1.00 98.19 188 THR A C 1
ATOM 1295 O O . THR A 1 188 ? 21.748 1.126 -35.542 1.00 98.19 188 THR A O 1
ATOM 1298 N N . SER A 1 189 ? 23.934 0.755 -35.804 1.00 98.12 189 SER A N 1
ATOM 1299 C CA . SER A 1 189 ? 24.085 0.081 -34.507 1.00 98.12 189 SER A CA 1
ATOM 1300 C C . SER A 1 189 ? 23.823 1.019 -33.324 1.00 98.12 189 SER A C 1
ATOM 1302 O O . SER A 1 189 ? 23.233 0.606 -32.320 1.00 98.12 189 SER A O 1
ATOM 1304 N N . LEU A 1 190 ? 24.265 2.275 -33.421 1.00 98.31 190 LEU A N 1
ATOM 1305 C CA . LEU A 1 190 ? 24.033 3.276 -32.387 1.00 98.31 190 LEU A CA 1
ATOM 1306 C C . LEU A 1 190 ? 22.549 3.648 -32.302 1.00 98.31 190 LEU A C 1
ATOM 1308 O O . LEU A 1 190 ? 22.014 3.709 -31.200 1.00 98.31 190 LEU A O 1
ATOM 1312 N N . ASP A 1 191 ? 21.873 3.812 -33.438 1.00 98.44 191 ASP A N 1
ATOM 1313 C CA . ASP A 1 191 ? 20.440 4.122 -33.498 1.00 98.44 191 ASP A CA 1
ATOM 1314 C C . ASP A 1 191 ? 19.581 3.019 -32.853 1.00 98.44 191 ASP A C 1
ATOM 1316 O O . ASP A 1 191 ? 18.712 3.283 -32.016 1.00 98.44 191 ASP A O 1
ATOM 1320 N N . ASN A 1 192 ? 19.915 1.753 -33.122 1.00 97.81 192 ASN A N 1
ATOM 1321 C CA . ASN A 1 192 ? 19.296 0.609 -32.447 1.00 97.81 192 ASN A CA 1
ATOM 1322 C C . ASN A 1 192 ? 19.537 0.630 -30.928 1.00 97.81 192 ASN A C 1
ATOM 1324 O O . ASN A 1 192 ? 18.630 0.343 -30.143 1.00 97.81 192 ASN A O 1
ATOM 1328 N N . THR A 1 193 ? 20.747 1.000 -30.497 1.00 98.31 193 THR A N 1
ATOM 1329 C CA . THR A 1 193 ? 21.086 1.119 -29.070 1.00 98.31 193 THR A CA 1
ATOM 1330 C C . THR A 1 193 ? 20.274 2.228 -28.402 1.00 98.31 193 THR A C 1
ATOM 1332 O O . THR A 1 193 ? 19.707 2.013 -27.331 1.00 98.31 193 THR A O 1
ATOM 1335 N N . VAL A 1 194 ? 20.165 3.394 -29.044 1.00 98.19 194 VAL A N 1
ATOM 1336 C CA . VAL A 1 194 ? 19.360 4.527 -28.565 1.00 98.19 194 VAL A CA 1
ATOM 1337 C C . VAL A 1 194 ? 17.886 4.135 -28.461 1.00 98.19 194 VAL A C 1
ATOM 1339 O O . VAL A 1 194 ? 17.259 4.393 -27.435 1.00 98.19 194 VAL A O 1
ATOM 1342 N N . THR A 1 195 ? 17.350 3.437 -29.461 1.00 98.25 195 THR A N 1
ATOM 1343 C CA . THR A 1 195 ? 15.970 2.928 -29.449 1.00 98.25 195 THR A CA 1
ATOM 1344 C C . THR A 1 195 ? 15.725 1.964 -28.281 1.00 98.25 195 THR A C 1
ATOM 1346 O O . THR A 1 195 ? 14.713 2.069 -27.577 1.00 98.25 195 THR A O 1
ATOM 1349 N N . GLY A 1 196 ? 16.669 1.054 -28.020 1.00 98.38 196 GLY A N 1
ATOM 1350 C CA . GLY A 1 196 ? 16.614 0.142 -26.876 1.00 98.38 196 GLY A CA 1
ATOM 1351 C C . GLY A 1 196 ? 16.662 0.875 -25.531 1.00 98.38 196 GLY A C 1
ATOM 1352 O O . GLY A 1 196 ? 15.851 0.604 -24.645 1.00 98.38 196 GLY A O 1
ATOM 1353 N N . LEU A 1 197 ? 17.558 1.855 -25.387 1.00 98.25 197 LEU A N 1
ATOM 1354 C CA . LEU A 1 197 ? 17.649 2.684 -24.182 1.00 98.25 197 LEU A CA 1
ATOM 1355 C C . LEU A 1 197 ? 16.372 3.495 -23.947 1.00 98.25 197 LEU A C 1
ATOM 1357 O O . LEU A 1 197 ? 15.888 3.536 -22.820 1.00 98.25 197 LEU A O 1
ATOM 1361 N N . ASN A 1 198 ? 15.792 4.081 -24.994 1.00 98.31 198 ASN A N 1
ATOM 1362 C CA . ASN A 1 198 ? 14.542 4.827 -24.885 1.00 98.31 198 ASN A CA 1
ATOM 1363 C C . ASN A 1 198 ? 13.389 3.924 -24.414 1.00 98.31 198 ASN A C 1
ATOM 1365 O O . ASN A 1 198 ? 12.630 4.298 -23.523 1.00 98.31 198 ASN A O 1
ATOM 1369 N N . SER A 1 199 ? 13.319 2.696 -24.935 1.00 98.00 199 SER A N 1
ATOM 1370 C CA . SER A 1 199 ? 12.337 1.695 -24.493 1.00 98.00 199 SER A CA 1
ATOM 1371 C C . SER A 1 199 ? 12.514 1.329 -23.013 1.00 98.00 199 SER A C 1
ATOM 1373 O O . SER A 1 199 ? 11.534 1.251 -22.268 1.00 98.00 199 SER A O 1
ATOM 1375 N N . ASN A 1 200 ? 13.761 1.168 -22.555 1.00 98.19 200 ASN A N 1
ATOM 1376 C CA . ASN A 1 200 ? 14.066 0.913 -21.145 1.00 98.19 200 ASN A CA 1
ATOM 1377 C C . ASN A 1 200 ? 13.669 2.092 -20.245 1.00 98.19 200 ASN A C 1
ATOM 1379 O O . ASN A 1 200 ? 13.101 1.872 -19.176 1.00 98.19 200 ASN A O 1
ATOM 1383 N N . VAL A 1 201 ? 13.924 3.330 -20.681 1.00 98.31 201 VAL A N 1
ATOM 1384 C CA . VAL A 1 201 ? 13.512 4.546 -19.960 1.00 98.31 201 VAL A CA 1
ATOM 1385 C C . VAL A 1 201 ? 11.992 4.592 -19.813 1.00 98.31 201 VAL A C 1
ATOM 1387 O O . VAL A 1 201 ? 11.505 4.772 -18.700 1.00 98.31 201 VAL A O 1
ATOM 1390 N N . THR A 1 202 ? 11.234 4.344 -20.885 1.00 98.12 202 THR A N 1
ATOM 1391 C CA . THR A 1 202 ? 9.764 4.279 -20.818 1.00 98.12 202 THR A CA 1
ATOM 1392 C C . THR A 1 202 ? 9.278 3.183 -19.863 1.00 98.12 202 THR A C 1
ATOM 1394 O O . THR A 1 202 ? 8.357 3.403 -19.078 1.00 98.12 202 THR A O 1
ATOM 1397 N N . SER A 1 203 ? 9.899 1.999 -19.879 1.00 98.06 203 SER A N 1
ATOM 1398 C CA . SER A 1 203 ? 9.543 0.917 -18.950 1.00 98.06 203 SER A CA 1
ATOM 1399 C C . SER A 1 203 ? 9.818 1.285 -17.487 1.00 98.06 203 SER A C 1
ATOM 1401 O O . SER A 1 203 ? 9.036 0.933 -16.597 1.00 98.06 203 SER A O 1
ATOM 1403 N N . LEU A 1 204 ? 10.926 1.982 -17.223 1.00 98.31 204 LEU A N 1
ATOM 1404 C CA . LEU A 1 204 ? 11.269 2.445 -15.884 1.00 98.31 204 LEU A CA 1
ATOM 1405 C C . LEU A 1 204 ? 10.287 3.518 -15.401 1.00 98.31 204 LEU A C 1
ATOM 1407 O O . LEU A 1 204 ? 9.821 3.432 -14.269 1.00 98.31 204 LEU A O 1
ATOM 1411 N N . ASP A 1 205 ? 9.910 4.463 -16.261 1.00 98.44 205 ASP A N 1
ATOM 1412 C CA . ASP A 1 205 ? 8.939 5.518 -15.944 1.00 98.44 205 ASP A CA 1
ATOM 1413 C C . ASP A 1 205 ? 7.556 4.946 -15.578 1.00 98.44 205 ASP A C 1
ATOM 1415 O O . ASP A 1 205 ? 6.958 5.306 -14.559 1.00 98.44 205 ASP A O 1
ATOM 1419 N N . ASN A 1 206 ? 7.098 3.936 -16.326 1.00 97.81 206 ASN A N 1
ATOM 1420 C CA . ASN A 1 206 ? 5.881 3.188 -15.995 1.00 97.81 206 ASN A CA 1
ATOM 1421 C C . ASN A 1 206 ? 5.989 2.480 -14.634 1.00 97.81 206 ASN A C 1
ATOM 1423 O O . ASN A 1 206 ? 5.039 2.480 -13.848 1.00 97.81 206 ASN A O 1
ATOM 1427 N N . THR A 1 207 ? 7.153 1.896 -14.333 1.00 98.31 207 THR A N 1
ATOM 1428 C CA . THR A 1 207 ? 7.407 1.232 -13.045 1.00 98.31 207 THR A CA 1
ATOM 1429 C C . THR A 1 207 ? 7.364 2.236 -11.893 1.00 98.31 207 THR A C 1
ATOM 1431 O O . THR A 1 207 ? 6.708 1.984 -10.882 1.00 98.31 207 THR A O 1
ATOM 1434 N N . VAL A 1 208 ? 8.009 3.395 -12.052 1.00 98.19 208 VAL A N 1
ATOM 1435 C CA . VAL A 1 208 ? 8.002 4.487 -11.067 1.00 98.19 208 VAL A CA 1
ATOM 1436 C C . VAL A 1 208 ? 6.580 5.002 -10.837 1.00 98.19 208 VAL A C 1
ATOM 1438 O O . VAL A 1 208 ? 6.160 5.144 -9.689 1.00 98.19 208 VAL A O 1
ATOM 1441 N N . THR A 1 209 ? 5.802 5.195 -11.903 1.00 98.19 209 THR A N 1
ATOM 1442 C CA . THR A 1 209 ? 4.392 5.611 -11.818 1.00 98.19 209 THR A CA 1
ATOM 1443 C C . THR A 1 209 ? 3.539 4.595 -11.048 1.00 98.19 209 THR A C 1
ATOM 1445 O O . THR A 1 209 ? 2.729 4.970 -10.190 1.00 98.19 209 THR A O 1
ATOM 1448 N N . GLY A 1 210 ? 3.746 3.298 -11.298 1.00 98.31 210 GLY A N 1
ATOM 1449 C CA . GLY A 1 210 ? 3.074 2.223 -10.565 1.00 98.31 210 GLY A CA 1
ATOM 1450 C C . GLY A 1 210 ? 3.442 2.203 -9.079 1.00 98.31 210 GLY A C 1
ATOM 1451 O O . GLY A 1 210 ? 2.563 2.123 -8.221 1.00 98.31 210 GLY A O 1
ATOM 1452 N N . LEU A 1 211 ? 4.730 2.353 -8.755 1.00 98.19 211 LEU A N 1
ATOM 1453 C CA . LEU A 1 211 ? 5.200 2.434 -7.370 1.00 98.19 211 LEU A CA 1
ATOM 1454 C C . LEU A 1 211 ? 4.627 3.652 -6.636 1.00 98.19 211 LEU A C 1
ATOM 1456 O O . LEU A 1 211 ? 4.167 3.510 -5.506 1.00 98.19 211 LEU A O 1
ATOM 1460 N N . ASN A 1 212 ? 4.584 4.822 -7.276 1.00 98.12 212 ASN A N 1
ATOM 1461 C CA . ASN A 1 212 ? 4.012 6.030 -6.680 1.00 98.12 212 ASN A CA 1
ATOM 1462 C C . ASN A 1 212 ? 2.509 5.873 -6.380 1.00 98.12 212 ASN A C 1
ATOM 1464 O O . ASN A 1 212 ? 2.014 6.315 -5.340 1.00 98.12 212 ASN A O 1
ATOM 1468 N N . SER A 1 213 ? 1.786 5.178 -7.264 1.00 97.75 213 SER A N 1
ATOM 1469 C CA . SER A 1 213 ? 0.373 4.838 -7.051 1.00 97.75 213 SER A CA 1
ATOM 1470 C C . SER A 1 213 ? 0.191 3.897 -5.853 1.00 97.75 213 SER A C 1
ATOM 1472 O O . SER A 1 213 ? -0.694 4.115 -5.025 1.00 97.75 213 SER A O 1
ATOM 1474 N N . ASN A 1 214 ? 1.066 2.895 -5.710 1.00 98.00 214 ASN A N 1
ATOM 1475 C CA . ASN A 1 214 ? 1.054 1.980 -4.565 1.00 98.00 214 ASN A CA 1
ATOM 1476 C C . ASN A 1 214 ? 1.352 2.701 -3.242 1.00 98.00 214 ASN A C 1
ATOM 1478 O O . ASN A 1 214 ? 0.665 2.450 -2.253 1.00 98.00 214 ASN A O 1
ATOM 1482 N N . VAL A 1 215 ? 2.334 3.611 -3.226 1.00 98.38 215 VAL A N 1
ATOM 1483 C CA . VAL A 1 215 ? 2.653 4.443 -2.051 1.00 98.38 215 VAL A CA 1
ATOM 1484 C C . VAL A 1 215 ? 1.438 5.273 -1.640 1.00 98.38 215 VAL A C 1
ATOM 1486 O O . VAL A 1 215 ? 1.027 5.219 -0.486 1.00 98.38 215 VAL A O 1
ATOM 1489 N N . THR A 1 216 ? 0.785 5.936 -2.597 1.00 97.88 216 THR A N 1
ATOM 1490 C CA . THR A 1 216 ? -0.442 6.711 -2.337 1.00 97.88 216 THR A CA 1
ATOM 1491 C C . THR A 1 216 ? -1.559 5.836 -1.748 1.00 97.88 216 THR A C 1
ATOM 1493 O O . THR A 1 216 ? -2.258 6.239 -0.817 1.00 97.88 216 THR A O 1
ATOM 1496 N N . GLY A 1 217 ? -1.736 4.612 -2.260 1.00 98.25 217 GLY A N 1
ATOM 1497 C CA . GLY A 1 217 ? -2.705 3.653 -1.718 1.00 98.25 217 GLY A CA 1
ATOM 1498 C C . GLY A 1 217 ? -2.391 3.218 -0.281 1.00 98.25 217 GLY A C 1
ATOM 1499 O O . GLY A 1 217 ? -3.302 3.095 0.547 1.00 98.25 217 GLY A O 1
ATOM 1500 N N . LEU A 1 218 ? -1.110 3.023 0.038 1.00 98.25 218 LEU A N 1
ATOM 1501 C CA . LEU A 1 218 ? -0.665 2.674 1.384 1.00 98.25 218 LEU A CA 1
ATOM 1502 C C . LEU A 1 218 ? -0.867 3.835 2.367 1.00 98.25 218 LEU A C 1
ATOM 1504 O O . LEU A 1 218 ? -1.396 3.604 3.452 1.00 98.25 218 LEU A O 1
ATOM 1508 N N . ASP A 1 219 ? -0.552 5.071 1.977 1.00 98.31 219 ASP A N 1
ATOM 1509 C CA . ASP A 1 219 ? -0.763 6.266 2.808 1.00 98.31 219 ASP A CA 1
ATOM 1510 C C . ASP A 1 219 ? -2.243 6.468 3.166 1.00 98.31 219 ASP A C 1
ATOM 1512 O O . ASP A 1 219 ? -2.591 6.750 4.319 1.00 98.31 219 ASP A O 1
ATOM 1516 N N . ASN A 1 220 ? -3.144 6.239 2.206 1.00 97.75 220 ASN A N 1
ATOM 1517 C CA . ASN A 1 220 ? -4.587 6.259 2.458 1.00 97.75 220 ASN A CA 1
ATOM 1518 C C . ASN A 1 220 ? -5.007 5.166 3.455 1.00 97.75 220 ASN A C 1
ATOM 1520 O O . ASN A 1 220 ? -5.822 5.412 4.346 1.00 97.75 220 ASN A O 1
ATOM 1524 N N . THR A 1 221 ? -4.426 3.969 3.338 1.00 98.19 221 THR A N 1
ATOM 1525 C CA . THR A 1 221 ? -4.687 2.854 4.262 1.00 98.19 221 THR A CA 1
ATOM 1526 C C . THR A 1 221 ? -4.217 3.188 5.678 1.00 98.19 221 THR A C 1
ATOM 1528 O O . THR A 1 221 ? -4.966 2.995 6.635 1.00 98.19 221 THR A O 1
ATOM 1531 N N . VAL A 1 222 ? -3.008 3.740 5.820 1.00 98.31 222 VAL A N 1
ATOM 1532 C CA . VAL A 1 222 ? -2.451 4.180 7.109 1.00 98.31 222 VAL A CA 1
ATOM 1533 C C . VAL A 1 222 ? -3.326 5.262 7.739 1.00 98.31 222 VAL A C 1
ATOM 1535 O O . VAL A 1 222 ? -3.650 5.174 8.922 1.00 98.31 222 VAL A O 1
ATOM 1538 N N . THR A 1 223 ? -3.776 6.237 6.948 1.00 97.94 223 THR A N 1
ATOM 1539 C CA . THR A 1 223 ? -4.679 7.297 7.418 1.00 97.94 223 THR A CA 1
ATOM 1540 C C . THR A 1 223 ? -5.988 6.716 7.956 1.00 97.94 223 THR A C 1
ATOM 1542 O O . THR A 1 223 ? -6.407 7.062 9.061 1.00 97.94 223 THR A O 1
ATOM 1545 N N . GLY A 1 224 ? -6.602 5.778 7.224 1.00 98.31 224 GLY A N 1
ATOM 1546 C CA . GLY A 1 224 ? -7.825 5.098 7.660 1.00 98.31 224 GLY A CA 1
ATOM 1547 C C . GLY A 1 224 ? -7.639 4.281 8.942 1.00 98.31 224 GLY A C 1
ATOM 1548 O O . GLY A 1 224 ? -8.475 4.342 9.846 1.00 98.31 224 GLY A O 1
ATOM 1549 N N . LEU A 1 225 ? -6.520 3.560 9.068 1.00 98.06 225 LEU A N 1
ATOM 1550 C CA . LEU A 1 225 ? -6.183 2.830 10.293 1.00 98.06 225 LEU A CA 1
ATOM 1551 C C . LEU A 1 225 ? -5.995 3.773 11.484 1.00 98.06 225 LEU A C 1
ATOM 1553 O O . LEU A 1 225 ? -6.505 3.484 12.565 1.00 98.06 225 LEU A O 1
ATOM 1557 N N . ASN A 1 226 ? -5.334 4.915 11.290 1.00 98.25 226 ASN A N 1
ATOM 1558 C CA . ASN A 1 226 ? -5.137 5.898 12.350 1.00 98.25 226 ASN A CA 1
ATOM 1559 C C . ASN A 1 226 ? -6.476 6.475 12.846 1.00 98.25 226 ASN A C 1
ATOM 1561 O O . ASN A 1 226 ? -6.698 6.572 14.050 1.00 98.25 226 ASN A O 1
ATOM 1565 N N . SER A 1 227 ? -7.414 6.769 11.937 1.00 97.75 227 SER A N 1
ATOM 1566 C CA . SER A 1 227 ? -8.774 7.184 12.315 1.00 97.75 227 SER A CA 1
ATOM 1567 C C . SER A 1 227 ? -9.520 6.111 13.118 1.00 97.75 227 SER A C 1
ATOM 1569 O O . SER A 1 227 ? -10.188 6.436 14.102 1.00 97.75 227 SER A O 1
ATOM 1571 N N . ASN A 1 228 ? -9.384 4.834 12.746 1.00 97.94 228 ASN A N 1
ATOM 1572 C CA . ASN A 1 228 ? -9.990 3.726 13.489 1.00 97.94 228 ASN A CA 1
ATOM 1573 C C . ASN A 1 228 ? -9.407 3.594 14.902 1.00 97.94 228 ASN A C 1
ATOM 1575 O O . ASN A 1 228 ? -10.164 3.383 15.850 1.00 97.94 228 ASN A O 1
ATOM 1579 N N . VAL A 1 229 ? -8.088 3.754 15.053 1.00 98.38 229 VAL A N 1
ATOM 1580 C CA . VAL A 1 229 ? -7.418 3.748 16.364 1.00 98.38 229 VAL A CA 1
ATOM 1581 C C . VAL A 1 229 ? -7.975 4.859 17.251 1.00 98.38 229 VAL A C 1
ATOM 1583 O O . VAL A 1 229 ? -8.448 4.566 18.346 1.00 98.38 229 VAL A O 1
ATOM 1586 N N . THR A 1 230 ? -8.044 6.098 16.757 1.00 98.12 230 THR A N 1
ATOM 1587 C CA . THR A 1 230 ? -8.621 7.220 17.518 1.00 98.12 230 THR A CA 1
ATOM 1588 C C . THR A 1 230 ? -10.082 6.967 17.912 1.00 98.12 230 THR A C 1
ATOM 1590 O O . THR A 1 230 ? -10.497 7.269 19.032 1.00 98.12 230 THR A O 1
ATOM 1593 N N . SER A 1 231 ? -10.889 6.377 17.024 1.00 97.94 231 SER A N 1
ATOM 1594 C CA . SER A 1 231 ? -12.277 6.016 17.348 1.00 97.94 231 SER A CA 1
ATOM 1595 C C . SER A 1 231 ? -12.361 4.962 18.459 1.00 97.94 231 SER A C 1
ATOM 1597 O O . SER A 1 231 ? -13.253 5.026 19.313 1.00 97.94 231 SER A O 1
ATOM 1599 N N . LEU A 1 232 ? -11.450 3.988 18.459 1.00 98.25 232 LEU A N 1
ATOM 1600 C CA . LEU A 1 232 ? -11.396 2.950 19.482 1.00 98.25 232 LEU A CA 1
ATOM 1601 C C . LEU A 1 232 ? -10.951 3.522 20.834 1.00 98.25 232 LEU A C 1
ATOM 1603 O O . LEU A 1 232 ? -11.577 3.219 21.844 1.00 98.25 232 LEU A O 1
ATOM 1607 N N . GLU A 1 233 ? -9.950 4.404 20.856 1.00 98.38 233 GLU A N 1
ATOM 1608 C CA . GLU A 1 233 ? -9.499 5.107 22.068 1.00 98.38 233 GLU A CA 1
ATOM 1609 C C . GLU A 1 233 ? -10.628 5.926 22.714 1.00 98.38 233 GLU A C 1
ATOM 1611 O O . GLU A 1 233 ? -10.845 5.856 23.928 1.00 98.38 233 GLU A O 1
ATOM 1616 N N . ASN A 1 234 ? -11.416 6.637 21.902 1.00 97.94 234 ASN A N 1
ATOM 1617 C CA . ASN A 1 234 ? -12.596 7.362 22.379 1.00 97.94 234 ASN A CA 1
ATOM 1618 C C . ASN A 1 234 ? -13.652 6.416 22.969 1.00 97.94 234 ASN A C 1
ATOM 1620 O O . ASN A 1 234 ? -14.248 6.713 24.006 1.00 97.94 234 ASN A O 1
ATOM 1624 N N . THR A 1 235 ? -13.866 5.259 22.336 1.00 98.31 235 THR A N 1
ATOM 1625 C CA . THR A 1 235 ? -14.804 4.237 22.827 1.00 98.31 235 THR A CA 1
ATOM 1626 C C . THR A 1 235 ? -14.351 3.671 24.173 1.00 98.31 235 THR A C 1
ATOM 1628 O O . THR A 1 235 ? -15.153 3.581 25.102 1.00 98.31 235 THR A O 1
ATOM 1631 N N . VAL A 1 236 ? -13.063 3.341 24.304 1.00 98.31 236 VAL A N 1
ATOM 1632 C CA . VAL A 1 236 ? -12.464 2.857 25.557 1.00 98.31 236 VAL A CA 1
ATOM 1633 C C . VAL A 1 236 ? -12.617 3.899 26.665 1.00 98.31 236 VAL A C 1
ATOM 1635 O O . VAL A 1 236 ? -13.073 3.562 27.753 1.00 98.31 236 VAL A O 1
ATOM 1638 N N . THR A 1 237 ? -12.340 5.170 26.371 1.00 98.19 237 THR A N 1
ATOM 1639 C CA . THR A 1 237 ? -12.518 6.275 27.329 1.00 98.19 237 THR A CA 1
ATOM 1640 C C . THR A 1 237 ? -13.979 6.410 27.780 1.00 98.19 237 THR A C 1
ATOM 1642 O O . THR A 1 237 ? -14.263 6.596 28.962 1.00 98.19 237 THR A O 1
ATOM 1645 N N . GLY A 1 238 ? -14.937 6.282 26.856 1.00 98.31 238 GLY A N 1
ATOM 1646 C CA . GLY A 1 238 ? -16.367 6.297 27.183 1.00 98.31 238 GLY A CA 1
ATOM 1647 C C . GLY A 1 238 ? -16.794 5.133 28.088 1.00 98.31 238 GLY A C 1
ATOM 1648 O O . GLY A 1 238 ? -17.575 5.326 29.026 1.00 98.31 238 GLY A O 1
ATOM 1649 N N . LEU A 1 239 ? -16.258 3.935 27.842 1.00 98.19 239 LEU A N 1
ATOM 1650 C CA . LEU A 1 239 ? -16.502 2.763 28.684 1.00 98.19 239 LEU A CA 1
ATOM 1651 C C . LEU A 1 239 ? -15.902 2.930 30.084 1.00 98.19 239 LEU A C 1
ATOM 1653 O O . LEU A 1 239 ? -16.584 2.629 31.061 1.00 98.19 239 LEU A O 1
ATOM 1657 N N . ASP A 1 240 ? -14.688 3.466 30.200 1.00 98.44 240 ASP A N 1
ATOM 1658 C CA . ASP A 1 240 ? -14.026 3.693 31.492 1.00 98.44 240 ASP A CA 1
ATOM 1659 C C . ASP A 1 240 ? -14.803 4.687 32.378 1.00 98.44 240 ASP A C 1
ATOM 1661 O O . ASP A 1 240 ? -15.063 4.439 33.561 1.00 98.44 240 ASP A O 1
ATOM 1665 N N . ASN A 1 241 ? -15.314 5.764 31.772 1.00 97.81 241 ASN A N 1
ATOM 1666 C CA . ASN A 1 241 ? -16.217 6.702 32.445 1.00 97.81 241 ASN A CA 1
ATOM 1667 C C . ASN A 1 241 ? -17.515 6.024 32.915 1.00 97.81 241 ASN A C 1
ATOM 1669 O O . ASN A 1 241 ? -17.999 6.287 34.018 1.00 97.81 241 ASN A O 1
ATOM 1673 N N . THR A 1 242 ? -18.073 5.127 32.096 1.00 98.12 242 THR A N 1
ATOM 1674 C CA . THR A 1 242 ? -19.281 4.366 32.448 1.00 98.12 242 THR A CA 1
ATOM 1675 C C . THR A 1 242 ? -19.023 3.442 33.638 1.00 98.12 242 THR A C 1
ATOM 1677 O O . THR A 1 242 ? -19.815 3.418 34.580 1.00 98.12 242 THR A O 1
ATOM 1680 N N . VAL A 1 243 ? -17.896 2.723 33.635 1.00 98.31 243 VAL A N 1
ATOM 1681 C CA . VAL A 1 243 ? -17.473 1.854 34.744 1.00 98.31 243 VAL A CA 1
ATOM 1682 C C . VAL A 1 243 ? -17.294 2.663 36.029 1.00 98.31 243 VAL A C 1
ATOM 1684 O O . VAL A 1 243 ? -17.814 2.273 37.075 1.00 98.31 243 VAL A O 1
ATOM 1687 N N . THR A 1 244 ? -16.646 3.825 35.952 1.00 97.94 244 THR A N 1
ATOM 1688 C CA . THR A 1 244 ? -16.465 4.729 37.100 1.00 97.94 244 THR A CA 1
ATOM 1689 C C . THR A 1 244 ? -17.804 5.192 37.687 1.00 97.94 244 THR A C 1
ATOM 1691 O O . THR A 1 244 ? -17.998 5.180 38.909 1.00 97.94 244 THR A O 1
ATOM 1694 N N . GLY A 1 245 ? -18.761 5.558 36.827 1.00 98.19 245 GLY A N 1
ATOM 1695 C CA . GLY A 1 245 ? -20.113 5.936 37.243 1.00 98.19 245 GLY A CA 1
ATOM 1696 C C . GLY A 1 245 ? -20.873 4.784 37.908 1.00 98.19 245 GLY A C 1
ATOM 1697 O O . GLY A 1 245 ? -21.469 4.964 38.970 1.00 98.19 245 GLY A O 1
ATOM 1698 N N . LEU A 1 246 ? -20.799 3.577 37.339 1.00 97.94 246 LEU A N 1
ATOM 1699 C CA . LEU A 1 246 ? -21.401 2.380 37.935 1.00 97.94 246 LEU A CA 1
ATOM 1700 C C . LEU A 1 246 ? -20.796 2.057 39.306 1.00 97.94 246 LEU A C 1
ATOM 1702 O O . LEU A 1 246 ? -21.543 1.767 40.238 1.00 97.94 246 LEU A O 1
ATOM 1706 N N . ASN A 1 247 ? -19.477 2.170 39.464 1.00 98.19 247 ASN A N 1
ATOM 1707 C CA . ASN A 1 247 ? -18.810 1.911 40.741 1.00 98.19 247 ASN A CA 1
ATOM 1708 C C . ASN A 1 247 ? -19.246 2.903 41.839 1.00 98.19 247 ASN A C 1
ATOM 1710 O O . ASN A 1 247 ? -19.435 2.534 43.001 1.00 98.19 247 ASN A O 1
ATOM 1714 N N . SER A 1 248 ? -19.480 4.160 41.456 1.00 97.75 248 SER A N 1
ATOM 1715 C CA . SER A 1 248 ? -20.026 5.185 42.353 1.00 97.75 248 SER A CA 1
ATOM 1716 C C . SER A 1 248 ? -21.472 4.873 42.765 1.00 97.75 248 SER A C 1
ATOM 1718 O O . SER A 1 248 ? -21.820 5.000 43.940 1.00 97.75 248 SER A O 1
ATOM 1720 N N . ASN A 1 249 ? -22.304 4.396 41.833 1.00 97.88 249 ASN A N 1
ATOM 1721 C CA . ASN A 1 249 ? -23.672 3.959 42.131 1.00 97.88 249 ASN A CA 1
ATOM 1722 C C . ASN A 1 249 ? -23.699 2.756 43.082 1.00 97.88 249 ASN A C 1
ATOM 1724 O O . ASN A 1 249 ? -24.489 2.754 44.024 1.00 97.88 249 ASN A O 1
ATOM 1728 N N . VAL A 1 250 ? -22.822 1.768 42.872 1.00 98.19 250 VAL A N 1
ATOM 1729 C CA . VAL A 1 250 ? -22.672 0.611 43.772 1.00 98.19 250 VAL A CA 1
ATOM 1730 C C . VAL A 1 250 ? -22.307 1.075 45.182 1.00 98.19 250 VAL A C 1
ATOM 1732 O O . VAL A 1 250 ? -22.986 0.712 46.135 1.00 98.19 250 VAL A O 1
ATOM 1735 N N . THR A 1 251 ? -21.319 1.964 45.312 1.00 98.06 251 THR A N 1
ATOM 1736 C CA . THR A 1 251 ? -20.911 2.518 46.616 1.00 98.06 251 THR A CA 1
ATOM 1737 C C . THR A 1 251 ? -22.068 3.243 47.321 1.00 98.06 251 THR A C 1
ATOM 1739 O O . THR A 1 251 ? -22.264 3.107 48.528 1.00 98.06 251 THR A O 1
ATOM 1742 N N . SER A 1 252 ? -22.866 4.016 46.577 1.00 97.81 252 SER A N 1
ATOM 1743 C CA . SER A 1 252 ? -24.049 4.703 47.116 1.00 97.81 252 SER A CA 1
ATOM 1744 C C . SER A 1 252 ? -25.126 3.721 47.598 1.00 97.81 252 SER A C 1
ATOM 1746 O O . SER A 1 252 ? -25.738 3.917 48.656 1.00 97.81 252 SER A O 1
ATOM 1748 N N . LEU A 1 253 ? -25.338 2.637 46.847 1.00 98.00 253 LEU A N 1
ATOM 1749 C CA . LEU A 1 253 ? -26.286 1.592 47.212 1.00 98.00 253 LEU A CA 1
ATOM 1750 C C . LEU A 1 253 ? -25.838 0.847 48.477 1.00 98.00 253 LEU A C 1
ATOM 1752 O O . LEU A 1 253 ? -26.652 0.687 49.382 1.00 98.00 253 LEU A O 1
ATOM 1756 N N . ASP A 1 254 ? -24.557 0.491 48.594 1.00 98.31 254 ASP A N 1
ATOM 1757 C CA . ASP A 1 254 ? -23.995 -0.149 49.795 1.00 98.31 254 ASP A CA 1
ATOM 1758 C C . ASP A 1 254 ? -24.176 0.720 51.051 1.00 98.31 254 ASP A C 1
ATOM 1760 O O . ASP A 1 254 ? -24.577 0.233 52.114 1.00 98.31 254 ASP A O 1
ATOM 1764 N N . ASN A 1 255 ? -23.962 2.033 50.928 1.00 97.75 255 ASN A N 1
ATOM 1765 C CA . ASN A 1 255 ? -24.220 2.976 52.019 1.00 97.75 255 ASN A CA 1
ATOM 1766 C C . ASN A 1 255 ? -25.707 3.017 52.403 1.00 97.75 255 ASN A C 1
ATOM 1768 O O . ASN A 1 255 ? -26.047 3.076 53.586 1.00 97.75 255 ASN A O 1
ATOM 1772 N N . THR A 1 256 ? -26.600 2.963 51.411 1.00 98.06 256 THR A N 1
ATOM 1773 C CA . THR A 1 256 ? -28.053 2.930 51.636 1.00 98.06 256 THR A CA 1
ATOM 1774 C C . THR A 1 256 ? -28.469 1.652 52.364 1.00 98.06 256 THR A C 1
ATOM 1776 O O . THR A 1 256 ? -29.216 1.722 53.340 1.00 98.06 256 THR A O 1
ATOM 1779 N N . VAL A 1 257 ? -27.950 0.498 51.935 1.00 98.12 257 VAL A N 1
ATOM 1780 C CA . VAL A 1 257 ? -28.183 -0.802 52.583 1.00 98.12 257 VAL A CA 1
ATOM 1781 C C . VAL A 1 257 ? -27.709 -0.766 54.036 1.00 98.12 257 VAL A C 1
ATOM 1783 O O . VAL A 1 257 ? -28.479 -1.089 54.935 1.00 98.12 257 VAL A O 1
ATOM 1786 N N . THR A 1 258 ? -26.503 -0.254 54.288 1.00 98.06 258 THR A N 1
ATOM 1787 C CA . THR A 1 258 ? -25.964 -0.098 55.650 1.00 98.06 258 THR A CA 1
ATOM 1788 C C . THR A 1 258 ? -26.861 0.789 56.528 1.00 98.06 258 THR A C 1
ATOM 1790 O O . THR A 1 258 ? -27.106 0.491 57.698 1.00 98.06 258 THR A O 1
ATOM 1793 N N . GLY A 1 259 ? -27.389 1.887 55.977 1.00 98.12 259 GLY A N 1
ATOM 1794 C CA . GLY A 1 259 ? -28.331 2.762 56.681 1.00 98.12 259 GLY A CA 1
ATOM 1795 C C . GLY A 1 259 ? -29.657 2.073 57.031 1.00 98.12 259 GLY A C 1
ATOM 1796 O O . GLY A 1 259 ? -30.189 2.264 58.131 1.00 98.12 259 GLY A O 1
ATOM 1797 N N . LEU A 1 260 ? -30.177 1.242 56.123 1.00 98.00 260 LEU A N 1
ATOM 1798 C CA . LEU A 1 260 ? -31.379 0.441 56.361 1.00 98.00 260 LEU A CA 1
ATOM 1799 C C . LEU A 1 260 ? -31.147 -0.619 57.443 1.00 98.00 260 LEU A C 1
ATOM 1801 O O . LEU A 1 260 ? -31.969 -0.721 58.352 1.00 98.00 260 LEU A O 1
ATOM 1805 N N . ASP A 1 261 ? -30.018 -1.328 57.422 1.00 98.38 261 ASP A N 1
ATOM 1806 C CA . ASP A 1 261 ? -29.673 -2.328 58.445 1.00 98.38 261 ASP A CA 1
ATOM 1807 C C . ASP A 1 261 ? -29.590 -1.716 59.852 1.00 98.38 261 ASP A C 1
ATOM 1809 O O . ASP A 1 261 ? -30.117 -2.269 60.827 1.00 98.38 261 ASP A O 1
ATOM 1813 N N . ASN A 1 262 ? -29.007 -0.519 59.968 1.00 97.81 262 ASN A N 1
ATOM 1814 C CA . ASN A 1 262 ? -28.986 0.231 61.227 1.00 97.81 262 ASN A CA 1
ATOM 1815 C C . ASN A 1 262 ? -30.401 0.604 61.695 1.00 97.81 262 ASN A C 1
ATOM 1817 O O . ASN A 1 262 ? -30.721 0.491 62.881 1.00 97.81 262 ASN A O 1
ATOM 1821 N N . THR A 1 263 ? -31.269 1.011 60.765 1.00 98.06 263 THR A N 1
ATOM 1822 C CA . THR A 1 263 ? -32.672 1.339 61.063 1.00 98.06 263 THR A CA 1
ATOM 1823 C C . THR A 1 263 ? -33.431 0.110 61.563 1.00 98.06 263 THR A C 1
ATOM 1825 O O . THR A 1 263 ? -34.120 0.184 62.582 1.00 98.06 263 THR A O 1
ATOM 1828 N N . VAL A 1 264 ? -33.268 -1.037 60.896 1.00 98.12 264 VAL A N 1
ATOM 1829 C CA . VAL A 1 264 ? -33.867 -2.319 61.299 1.00 98.12 264 VAL A CA 1
ATOM 1830 C C . VAL A 1 264 ? -33.396 -2.722 62.697 1.00 98.12 264 VAL A C 1
ATOM 1832 O O . VAL A 1 264 ? -34.216 -3.074 63.546 1.00 98.12 264 VAL A O 1
ATOM 1835 N N . THR A 1 265 ? -32.098 -2.595 62.979 1.00 97.94 265 THR A N 1
ATOM 1836 C CA . THR A 1 265 ? -31.522 -2.885 64.303 1.00 97.94 265 THR A CA 1
ATOM 1837 C C . THR A 1 265 ? -32.130 -1.999 65.400 1.00 97.94 265 THR A C 1
ATOM 1839 O O . THR A 1 265 ? -32.495 -2.487 66.477 1.00 97.94 265 THR A O 1
ATOM 1842 N N . GLY A 1 266 ? -32.299 -0.702 65.122 1.00 98.06 266 GLY A N 1
ATOM 1843 C CA . GLY A 1 266 ? -32.949 0.240 66.036 1.00 98.06 266 GLY A CA 1
ATOM 1844 C C . GLY A 1 266 ? -34.419 -0.104 66.298 1.00 98.06 266 GLY A C 1
ATOM 1845 O O . GLY A 1 266 ? -34.855 -0.135 67.450 1.00 98.06 266 GLY A O 1
ATOM 1846 N N . LEU A 1 267 ? -35.178 -0.438 65.250 1.00 97.69 267 LEU A N 1
ATOM 1847 C CA . LEU A 1 267 ? -36.573 -0.868 65.382 1.00 97.69 267 LEU A CA 1
ATOM 1848 C C . LEU A 1 267 ? -36.701 -2.153 66.208 1.00 97.69 267 LEU A C 1
ATOM 1850 O O . LEU A 1 267 ? -37.560 -2.223 67.084 1.00 97.69 267 LEU A O 1
ATOM 1854 N N . ASN A 1 268 ? -35.824 -3.135 65.996 1.00 98.06 268 ASN A N 1
ATOM 1855 C CA . ASN A 1 268 ? -35.833 -4.379 66.765 1.00 98.06 268 ASN A CA 1
ATOM 1856 C C . ASN A 1 268 ? -35.558 -4.142 68.265 1.00 98.06 268 ASN A C 1
ATOM 1858 O O . ASN A 1 268 ? -36.175 -4.763 69.136 1.00 98.06 268 ASN A O 1
ATOM 1862 N N . SER A 1 269 ? -34.684 -3.181 68.578 1.00 97.62 269 SER A N 1
ATOM 1863 C CA . SER A 1 269 ? -34.423 -2.750 69.959 1.00 97.62 269 SER A CA 1
ATOM 1864 C C . SER A 1 269 ? -35.653 -2.089 70.594 1.00 97.62 269 SER A C 1
ATOM 1866 O O . SER A 1 269 ? -36.003 -2.393 71.735 1.00 97.62 269 SER A O 1
ATOM 1868 N N . ASN A 1 270 ? -36.362 -1.238 69.842 1.00 97.50 270 ASN A N 1
ATOM 1869 C CA . ASN A 1 270 ? -37.610 -0.618 70.299 1.00 97.50 270 ASN A CA 1
ATOM 1870 C C . ASN A 1 270 ? -38.710 -1.656 70.554 1.00 97.50 270 ASN A C 1
ATOM 1872 O O . ASN A 1 270 ? -39.389 -1.576 71.576 1.00 97.50 270 ASN A O 1
ATOM 1876 N N . VAL A 1 271 ? -38.860 -2.644 69.664 1.00 97.94 271 VAL A N 1
ATOM 1877 C CA . VAL A 1 271 ? -39.803 -3.761 69.842 1.00 97.94 271 VAL A CA 1
ATOM 1878 C C . VAL A 1 271 ? -39.497 -4.520 71.133 1.00 97.94 271 VAL A C 1
ATOM 1880 O O . VAL A 1 271 ? -40.399 -4.736 71.935 1.00 97.94 271 VAL A O 1
ATOM 1883 N N . THR A 1 272 ? -38.225 -4.838 71.384 1.00 97.81 272 THR A N 1
ATOM 1884 C CA . THR A 1 272 ? -37.796 -5.519 72.619 1.00 97.81 272 THR A CA 1
ATOM 1885 C C . THR A 1 272 ? -38.128 -4.697 73.874 1.00 97.81 272 THR A C 1
ATOM 1887 O O . THR A 1 272 ? -38.612 -5.229 74.871 1.00 97.81 272 THR A O 1
ATOM 1890 N N . SER A 1 273 ? -37.904 -3.380 73.838 1.00 97.62 273 SER A N 1
ATOM 1891 C CA . SER A 1 273 ? -38.244 -2.476 74.948 1.00 97.62 273 SER A CA 1
ATOM 1892 C C . SER A 1 273 ? -39.754 -2.414 75.215 1.00 97.62 273 SER A C 1
ATOM 1894 O O . SER A 1 273 ? -40.201 -2.437 76.368 1.00 97.62 273 SER A O 1
ATOM 1896 N N . LEU A 1 274 ? -40.557 -2.381 74.147 1.00 97.56 274 LEU A N 1
ATOM 1897 C CA . LEU A 1 274 ? -42.012 -2.397 74.249 1.00 97.56 274 LEU A CA 1
ATOM 1898 C C . LEU A 1 274 ? -42.516 -3.720 74.839 1.00 97.56 274 LEU A C 1
ATOM 1900 O O . LEU A 1 274 ? -43.368 -3.691 75.723 1.00 97.56 274 LEU A O 1
ATOM 1904 N N . ASP A 1 275 ? -41.955 -4.855 74.422 1.00 98.19 275 ASP A N 1
ATOM 1905 C CA . ASP A 1 275 ? -42.314 -6.181 74.941 1.00 98.19 275 ASP A CA 1
ATOM 1906 C C . ASP A 1 275 ? -42.024 -6.316 76.449 1.00 98.19 275 ASP A C 1
ATOM 1908 O O . ASP A 1 275 ? -42.867 -6.763 77.235 1.00 98.19 275 ASP A O 1
ATOM 1912 N N . ASN A 1 276 ? -40.877 -5.793 76.899 1.00 97.44 276 ASN A N 1
ATOM 1913 C CA . ASN A 1 276 ? -40.553 -5.692 78.326 1.00 97.44 276 ASN A CA 1
ATOM 1914 C C . ASN A 1 276 ? -41.554 -4.807 79.089 1.00 97.44 276 ASN A C 1
ATOM 1916 O O . ASN A 1 276 ? -41.973 -5.145 80.199 1.00 97.44 276 ASN A O 1
ATOM 1920 N N . THR A 1 277 ? -41.966 -3.685 78.491 1.00 97.75 277 THR A N 1
ATOM 1921 C CA . THR A 1 277 ? -42.968 -2.783 79.081 1.00 97.75 277 THR A CA 1
ATOM 1922 C C . THR A 1 277 ? -44.318 -3.483 79.227 1.00 97.75 277 THR A C 1
ATOM 1924 O O . THR A 1 277 ? -44.932 -3.421 80.293 1.00 97.75 277 THR A O 1
ATOM 1927 N N . VAL A 1 278 ? -44.764 -4.196 78.189 1.00 97.69 278 VAL A N 1
ATOM 1928 C CA . VAL A 1 278 ? -46.002 -4.991 78.206 1.00 97.69 278 VAL A CA 1
ATOM 1929 C C . VAL A 1 278 ? -45.940 -6.070 79.288 1.00 97.69 278 VAL A C 1
ATOM 1931 O O . VAL A 1 278 ? -46.881 -6.203 80.069 1.00 97.69 278 VAL A O 1
ATOM 1934 N N . THR A 1 279 ? -44.817 -6.779 79.408 1.00 97.62 279 THR A N 1
ATOM 1935 C CA . THR A 1 279 ? -44.602 -7.791 80.455 1.00 97.62 279 THR A CA 1
ATOM 1936 C C . THR A 1 279 ? -44.697 -7.190 81.864 1.00 97.62 279 THR A C 1
ATOM 1938 O O . THR A 1 279 ? -45.349 -7.756 82.751 1.00 97.62 279 THR A O 1
ATOM 1941 N N . GLY A 1 280 ? -44.100 -6.013 82.076 1.00 97.69 280 GLY A N 1
ATOM 1942 C CA . GLY A 1 280 ? -44.193 -5.275 83.339 1.00 97.69 280 GLY A CA 1
ATOM 1943 C C . GLY A 1 280 ? -45.625 -4.842 83.667 1.00 97.69 280 GLY A C 1
ATOM 1944 O O . GLY A 1 280 ? -46.095 -5.050 84.786 1.00 97.69 280 GLY A O 1
ATOM 1945 N N . LEU A 1 281 ? -46.358 -4.311 82.684 1.00 97.31 281 LEU A N 1
ATOM 1946 C CA . LEU A 1 281 ? -47.772 -3.956 82.846 1.00 97.31 281 LEU A CA 1
ATOM 1947 C C . LEU A 1 281 ? -48.633 -5.178 83.178 1.00 97.31 281 LEU A C 1
ATOM 1949 O O . LEU A 1 281 ? -49.459 -5.106 84.085 1.00 97.31 281 LEU A O 1
ATOM 1953 N N . ASN A 1 282 ? -48.411 -6.311 82.512 1.00 97.69 282 ASN A N 1
ATOM 1954 C CA . ASN A 1 282 ? -49.141 -7.548 82.785 1.00 97.69 282 ASN A CA 1
ATOM 1955 C C . ASN A 1 282 ? -48.889 -8.067 84.216 1.00 97.69 282 ASN A C 1
ATOM 1957 O O . ASN A 1 282 ? -49.804 -8.541 84.894 1.00 97.69 282 ASN A O 1
ATOM 1961 N N . SER A 1 283 ? -47.659 -7.908 84.713 1.00 97.25 283 SER A N 1
ATOM 1962 C CA . SER A 1 283 ? -47.305 -8.226 86.103 1.00 97.25 283 SER A CA 1
ATOM 1963 C C . SER A 1 283 ? -48.031 -7.312 87.099 1.00 97.25 283 SER A C 1
ATOM 1965 O O . SER A 1 283 ? -48.574 -7.793 88.093 1.00 97.25 283 SER A O 1
ATOM 1967 N N . ASN A 1 284 ? -48.117 -6.009 86.806 1.00 97.38 284 ASN A N 1
ATOM 1968 C CA . ASN A 1 284 ? -48.874 -5.054 87.624 1.00 97.38 284 ASN A CA 1
ATOM 1969 C C . ASN A 1 284 ? -50.374 -5.377 87.648 1.00 97.38 284 ASN A C 1
ATOM 1971 O O . ASN A 1 284 ? -50.983 -5.339 88.716 1.00 97.38 284 ASN A O 1
ATOM 1975 N N . VAL A 1 285 ? -50.962 -5.729 86.498 1.00 97.69 285 VAL A N 1
ATOM 1976 C CA . VAL A 1 285 ? -52.367 -6.165 86.400 1.00 97.69 285 VAL A CA 1
ATOM 1977 C C . VAL A 1 285 ? -52.607 -7.394 87.276 1.00 97.69 285 VAL A C 1
ATOM 1979 O O . VAL A 1 285 ? -53.542 -7.398 88.070 1.00 97.69 285 VAL A O 1
ATOM 1982 N N . THR A 1 286 ? -51.722 -8.392 87.210 1.00 97.31 286 THR A N 1
ATOM 1983 C CA . THR A 1 286 ? -51.803 -9.596 88.056 1.00 97.31 286 THR A CA 1
ATOM 1984 C C . THR A 1 286 ? -51.710 -9.250 89.550 1.00 97.31 286 THR A C 1
ATOM 1986 O O . THR A 1 286 ? -52.459 -9.779 90.370 1.00 97.31 286 THR A O 1
ATOM 1989 N N . GLY A 1 287 ? -50.815 -8.332 89.932 1.00 97.44 287 GLY A N 1
ATOM 1990 C CA . GLY A 1 287 ? -50.698 -7.855 91.314 1.00 97.44 287 GLY A CA 1
ATOM 1991 C C . GLY A 1 287 ? -51.948 -7.120 91.813 1.00 97.4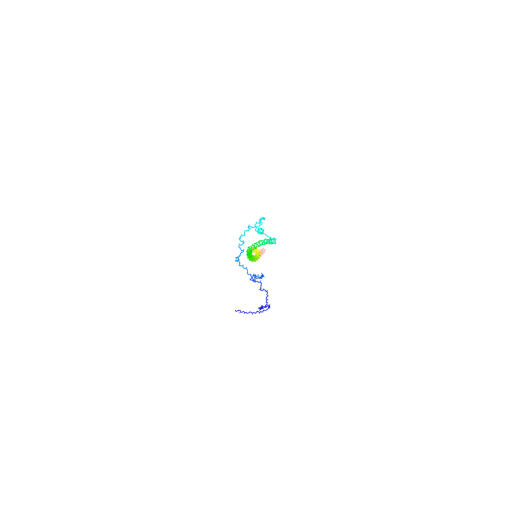4 287 GLY A C 1
ATOM 1992 O O . GLY A 1 287 ? -52.371 -7.311 92.958 1.00 97.44 287 GLY A O 1
ATOM 1993 N N . LEU A 1 288 ? -52.571 -6.311 90.951 1.00 97.19 288 LEU A N 1
ATOM 1994 C CA . LEU A 1 288 ? -53.825 -5.628 91.261 1.00 97.19 288 LEU A CA 1
ATOM 1995 C C . LEU A 1 288 ? -54.980 -6.625 91.422 1.00 97.19 288 LEU A C 1
ATOM 1997 O O . LEU A 1 288 ? -55.736 -6.507 92.382 1.00 97.19 288 LEU A O 1
ATOM 2001 N N . ASP A 1 289 ? -55.078 -7.629 90.551 1.00 97.94 289 ASP A N 1
ATOM 2002 C CA . ASP A 1 289 ? -56.105 -8.677 90.622 1.00 97.94 289 ASP A CA 1
ATOM 2003 C C . ASP A 1 289 ? -56.023 -9.485 91.933 1.00 97.94 289 ASP A C 1
ATOM 2005 O O . ASP A 1 289 ? -57.022 -9.690 92.629 1.00 97.94 289 ASP A O 1
ATOM 2009 N N . ASN A 1 290 ? -54.803 -9.824 92.366 1.00 96.81 290 ASN A N 1
ATOM 2010 C CA . ASN A 1 290 ? -54.560 -10.437 93.677 1.00 96.81 290 ASN A CA 1
ATOM 2011 C C . ASN A 1 290 ? -54.997 -9.526 94.837 1.00 96.81 290 ASN A C 1
ATOM 2013 O O . ASN A 1 290 ? -55.589 -9.992 95.813 1.00 96.81 290 ASN A O 1
ATOM 2017 N N . THR A 1 291 ? -54.732 -8.219 94.732 1.00 97.19 291 THR A N 1
ATOM 2018 C CA . THR A 1 291 ? -55.147 -7.232 95.742 1.00 97.19 291 THR A CA 1
ATOM 2019 C C . THR A 1 291 ? -56.671 -7.138 95.825 1.00 97.19 291 THR A C 1
ATOM 2021 O O . THR A 1 291 ? -57.228 -7.171 96.922 1.00 97.19 291 THR A O 1
ATOM 2024 N N . VAL A 1 292 ? -57.355 -7.077 94.679 1.00 97.25 292 VAL A N 1
ATOM 2025 C CA . VAL A 1 292 ? -58.824 -7.072 94.590 1.00 97.25 292 VAL A CA 1
ATOM 2026 C C . VAL A 1 292 ? -59.408 -8.346 95.203 1.00 97.25 292 VAL A C 1
ATOM 2028 O O . VAL A 1 292 ? -60.325 -8.264 96.019 1.00 97.25 292 VAL A O 1
ATOM 2031 N N . THR A 1 293 ? -58.837 -9.512 94.896 1.00 97.1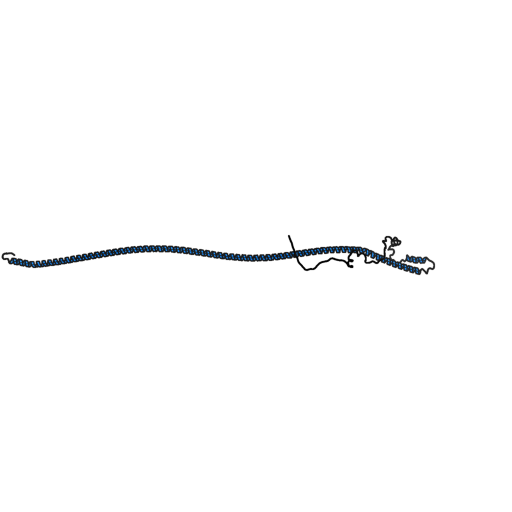2 293 THR A N 1
ATOM 2032 C CA . THR A 1 293 ? -59.252 -10.801 95.475 1.00 97.12 293 THR A CA 1
ATOM 2033 C C . THR A 1 293 ? -59.099 -10.823 97.002 1.00 97.12 293 THR A C 1
ATOM 2035 O O . THR A 1 293 ? -60.003 -11.264 97.722 1.00 97.12 293 THR A O 1
ATOM 2038 N N . GLY A 1 294 ? -57.982 -10.300 97.520 1.00 97.25 294 GLY A N 1
ATOM 2039 C CA . GLY A 1 294 ? -57.749 -10.158 98.959 1.00 97.25 294 GLY A CA 1
ATOM 2040 C C . GLY A 1 294 ? -58.755 -9.218 99.631 1.00 97.25 294 GLY A C 1
ATOM 2041 O O . GLY A 1 294 ? -59.335 -9.565 100.660 1.00 97.25 294 GLY A O 1
ATOM 2042 N N . LEU A 1 295 ? -59.033 -8.061 99.022 1.00 96.62 295 LEU A N 1
ATOM 2043 C CA . LEU A 1 295 ? -60.055 -7.128 99.506 1.00 96.62 295 LEU A CA 1
ATOM 2044 C C . LEU A 1 295 ? -61.451 -7.761 99.511 1.00 96.62 295 LEU A C 1
ATOM 2046 O O . LEU A 1 295 ? -62.170 -7.623 100.497 1.00 96.62 295 LEU A O 1
ATOM 2050 N N . ASN A 1 296 ? -61.818 -8.505 98.466 1.00 97.00 296 ASN A N 1
ATOM 2051 C CA . ASN A 1 296 ? -63.107 -9.196 98.392 1.00 97.00 296 ASN A CA 1
ATOM 2052 C C . ASN A 1 296 ? -63.261 -10.264 99.493 1.00 97.00 296 ASN A C 1
ATOM 2054 O O . ASN A 1 296 ? -64.332 -10.419 100.084 1.00 97.00 296 ASN A O 1
ATOM 2058 N N . SER A 1 297 ? -62.170 -10.958 99.828 1.00 96.50 297 SER A N 1
ATOM 2059 C CA . SER A 1 297 ? -62.133 -11.913 100.944 1.00 96.50 297 SER A CA 1
ATOM 2060 C C . SER A 1 297 ? -62.333 -11.214 102.296 1.00 96.50 297 SER A C 1
ATOM 2062 O O . SER A 1 297 ? -63.117 -11.681 103.122 1.00 96.50 297 SER A O 1
ATOM 2064 N N . ASN A 1 298 ? -61.693 -10.056 102.503 1.00 96.19 298 ASN A N 1
ATOM 2065 C CA . ASN A 1 298 ? -61.889 -9.239 103.706 1.00 96.19 298 ASN A CA 1
ATOM 2066 C C . ASN A 1 298 ? -63.332 -8.731 103.827 1.00 96.19 298 ASN A C 1
ATOM 2068 O O . ASN A 1 298 ? -63.904 -8.797 104.913 1.00 96.19 298 ASN A O 1
ATOM 2072 N N . VAL A 1 299 ? -63.932 -8.265 102.724 1.00 96.81 299 VAL A N 1
ATOM 2073 C CA . VAL A 1 299 ? -65.345 -7.850 102.679 1.00 96.81 299 VAL A CA 1
ATOM 2074 C C . VAL A 1 299 ? -66.256 -9.008 103.083 1.00 96.81 299 VAL A C 1
ATOM 2076 O O . VAL A 1 299 ? -67.101 -8.829 103.952 1.00 96.81 299 VAL A O 1
ATOM 2079 N N . THR A 1 300 ? -66.031 -10.207 102.542 1.00 96.25 300 THR A N 1
ATOM 2080 C CA . THR A 1 300 ? -66.801 -11.413 102.902 1.00 96.25 300 THR A CA 1
ATOM 2081 C C . THR A 1 300 ? -66.658 -11.758 104.391 1.00 96.25 300 THR A C 1
ATOM 2083 O O . THR A 1 300 ? -67.633 -12.089 105.063 1.00 96.25 300 THR A O 1
ATOM 2086 N N . SER A 1 301 ? -65.447 -11.659 104.949 1.00 96.12 301 SER A N 1
ATOM 2087 C CA . SER A 1 301 ? -65.217 -11.889 106.383 1.00 96.12 301 SER A CA 1
ATOM 2088 C C . SER A 1 301 ? -65.916 -10.849 107.264 1.00 96.12 301 SER A C 1
ATOM 2090 O O . SER A 1 301 ? -66.421 -11.189 108.338 1.00 96.12 301 SER A O 1
ATOM 2092 N N . LEU A 1 302 ? -65.931 -9.585 106.834 1.00 96.50 302 LEU A N 1
ATOM 2093 C CA . LEU A 1 302 ? -66.627 -8.515 107.538 1.00 96.50 302 LEU A CA 1
ATOM 2094 C C . LEU A 1 302 ? -68.143 -8.731 107.492 1.00 96.50 302 LEU A C 1
ATOM 2096 O O . LEU A 1 302 ? -68.787 -8.621 108.529 1.00 96.50 302 LEU A O 1
ATOM 2100 N N . ASP A 1 303 ? -68.689 -9.117 106.340 1.00 97.00 303 ASP A N 1
ATOM 2101 C CA . ASP A 1 303 ? -70.110 -9.437 106.156 1.00 97.00 303 ASP A CA 1
ATOM 2102 C C . ASP A 1 303 ? -70.569 -10.590 107.071 1.00 97.00 303 ASP A C 1
ATOM 2104 O O . ASP A 1 303 ? -71.570 -10.481 107.783 1.00 97.00 303 ASP A O 1
ATOM 2108 N N . ASN A 1 304 ? -69.760 -11.650 107.183 1.00 95.81 304 ASN A N 1
ATOM 2109 C CA . ASN A 1 304 ? -69.991 -12.735 108.145 1.00 95.81 304 ASN A CA 1
ATOM 2110 C C . ASN A 1 304 ? -69.962 -12.246 109.604 1.00 95.81 304 ASN A C 1
ATOM 2112 O O . ASN A 1 304 ? -70.752 -12.702 110.430 1.00 95.81 304 ASN A O 1
ATOM 2116 N N . THR A 1 305 ? -69.057 -11.318 109.933 1.00 96.06 305 THR A N 1
ATOM 2117 C CA . THR A 1 305 ? -68.968 -10.728 111.280 1.00 96.06 305 THR A CA 1
ATOM 2118 C C . THR A 1 305 ? -70.205 -9.889 111.590 1.00 96.06 305 THR A C 1
ATOM 2120 O O . THR A 1 305 ? -70.769 -10.019 112.674 1.00 96.06 305 THR A O 1
ATOM 2123 N N . VAL A 1 306 ? -70.651 -9.066 110.636 1.00 96.19 306 VAL A N 1
ATOM 2124 C CA . VAL A 1 306 ? -71.884 -8.273 110.740 1.00 96.19 306 VAL A CA 1
ATOM 2125 C C . VAL A 1 306 ? -73.087 -9.191 110.941 1.00 96.19 306 VAL A C 1
ATOM 2127 O O . VAL A 1 306 ? -73.840 -8.979 111.882 1.00 96.19 306 VAL A O 1
ATOM 2130 N N . THR A 1 307 ? -73.212 -10.262 110.156 1.00 96.00 307 THR A N 1
ATOM 2131 C CA . THR A 1 307 ? -74.276 -11.270 110.316 1.00 96.00 307 THR A CA 1
ATOM 2132 C C . THR A 1 307 ? -74.230 -11.945 111.694 1.00 96.00 307 THR A C 1
ATOM 2134 O O . THR A 1 307 ? -75.258 -12.167 112.329 1.00 96.00 307 THR A O 1
ATOM 2137 N N . GLY A 1 308 ? -73.036 -12.276 112.197 1.00 95.62 308 GLY A N 1
ATOM 2138 C CA . GLY A 1 308 ? -72.865 -12.841 113.539 1.00 95.62 308 GLY A CA 1
ATOM 2139 C C . GLY A 1 308 ? -73.279 -11.877 114.658 1.00 95.62 308 GLY A C 1
ATOM 2140 O O . GLY A 1 308 ? -73.920 -12.290 115.629 1.00 95.62 308 GLY A O 1
ATOM 2141 N N . LEU A 1 309 ? -72.944 -10.592 114.512 1.00 96.00 309 LEU A N 1
ATOM 2142 C CA . LEU A 1 309 ? -73.393 -9.537 115.420 1.00 96.00 309 LEU A CA 1
ATOM 2143 C C . LEU A 1 309 ? -74.912 -9.354 115.355 1.00 96.00 309 LEU A C 1
ATOM 2145 O O . LEU A 1 309 ? -75.534 -9.272 116.408 1.00 96.00 309 LEU A O 1
ATOM 2149 N N . ASP A 1 310 ? -75.500 -9.361 114.160 1.00 96.38 310 ASP A N 1
ATOM 2150 C CA . ASP A 1 310 ? -76.947 -9.245 113.948 1.00 96.38 310 ASP A CA 1
ATOM 2151 C C . ASP A 1 310 ? -77.707 -10.369 114.671 1.00 96.38 310 ASP A C 1
ATOM 2153 O O . ASP A 1 310 ? -78.557 -10.102 115.515 1.00 96.38 310 ASP A O 1
ATOM 2157 N N . ASN A 1 311 ? -77.277 -11.626 114.499 1.00 95.25 311 ASN A N 1
ATOM 2158 C CA . ASN A 1 311 ? -77.829 -12.771 115.239 1.00 95.25 311 ASN A CA 1
ATOM 2159 C C . ASN A 1 311 ? -77.701 -12.620 116.766 1.00 95.25 311 ASN A C 1
ATOM 2161 O O . ASN A 1 311 ? -78.585 -13.035 117.518 1.00 95.25 311 ASN A O 1
ATOM 2165 N N . THR A 1 312 ? -76.589 -12.049 117.241 1.00 95.50 312 THR A N 1
ATOM 2166 C CA . THR A 1 312 ? -76.381 -11.790 118.674 1.00 95.50 312 THR A CA 1
ATOM 2167 C C . THR A 1 312 ? -77.355 -10.727 119.180 1.00 95.50 312 THR A C 1
ATOM 2169 O O . THR A 1 312 ? -77.917 -10.889 120.263 1.00 95.50 312 THR A O 1
ATOM 2172 N N . VAL A 1 313 ? -77.578 -9.663 118.403 1.00 95.81 313 VAL A N 1
ATOM 2173 C CA . VAL A 1 313 ? -78.566 -8.619 118.705 1.00 95.81 313 VAL A CA 1
ATOM 2174 C C . VAL A 1 313 ? -79.967 -9.220 118.758 1.00 95.81 313 VAL A C 1
ATOM 2176 O O . VAL A 1 313 ? -80.627 -9.049 119.777 1.00 95.81 313 VAL A O 1
ATOM 2179 N N . THR A 1 314 ? -80.383 -10.002 117.757 1.00 94.88 314 THR A N 1
ATOM 2180 C CA . THR A 1 314 ? -81.689 -10.686 117.767 1.00 94.88 314 THR A CA 1
ATOM 2181 C C . THR A 1 314 ? -81.851 -11.587 118.994 1.00 94.88 314 THR A C 1
ATOM 2183 O O . THR A 1 314 ? -82.870 -11.536 119.674 1.00 94.88 314 THR A O 1
ATOM 2186 N N . GLY A 1 315 ? -80.822 -12.364 119.355 1.00 94.88 315 GLY A N 1
ATOM 2187 C CA . GLY A 1 315 ? -80.862 -13.202 120.557 1.00 94.88 315 GLY A CA 1
ATOM 2188 C C . GLY A 1 315 ? -80.970 -12.400 121.862 1.00 94.88 315 GLY A C 1
ATOM 2189 O O . GLY A 1 315 ? -81.640 -12.827 122.804 1.00 94.88 315 GLY A O 1
ATOM 2190 N N . LEU A 1 316 ? -80.336 -11.224 121.933 1.00 94.94 316 LEU A N 1
ATOM 2191 C CA . LEU A 1 316 ? -80.502 -10.297 123.055 1.00 94.94 316 LEU A CA 1
ATOM 2192 C C . LEU A 1 316 ? -81.908 -9.688 123.081 1.00 94.94 316 LEU A C 1
ATOM 2194 O O . LEU A 1 316 ? -82.487 -9.589 124.160 1.00 94.94 316 LEU A O 1
ATOM 2198 N N . GLU A 1 317 ? -82.469 -9.310 121.930 1.00 94.88 317 GLU A N 1
ATOM 2199 C CA . GLU A 1 317 ? -83.846 -8.815 121.806 1.00 94.88 317 GLU A CA 1
ATOM 2200 C C . GLU A 1 317 ? -84.863 -9.865 122.278 1.00 94.88 317 GLU A C 1
ATOM 2202 O O . GLU A 1 317 ? -85.726 -9.548 123.100 1.00 94.88 317 GLU A O 1
ATOM 2207 N N . ASP A 1 318 ? -84.709 -11.127 121.865 1.00 94.38 318 ASP A N 1
ATOM 2208 C CA . ASP A 1 318 ? -85.522 -12.259 122.331 1.00 94.38 318 ASP A CA 1
ATOM 2209 C C . ASP A 1 318 ? -85.380 -12.481 123.846 1.00 94.38 318 ASP A C 1
ATOM 2211 O O . ASP A 1 318 ? -86.363 -12.716 124.563 1.00 94.38 318 ASP A O 1
ATOM 2215 N N . GLY A 1 319 ? -84.150 -12.383 124.361 1.00 94.31 319 GLY A N 1
ATOM 2216 C CA . GLY A 1 319 ? -83.856 -12.472 125.790 1.00 94.31 319 GLY A CA 1
ATOM 2217 C C . GLY A 1 319 ? -84.526 -11.357 126.597 1.00 94.31 319 GLY A C 1
ATOM 2218 O O . GLY A 1 319 ? -85.138 -11.626 127.634 1.00 94.31 319 GLY A O 1
ATOM 2219 N N . VAL A 1 320 ? -84.475 -10.115 126.108 1.00 94.31 320 VAL A N 1
ATOM 2220 C CA . VAL A 1 320 ? -85.188 -8.965 126.687 1.00 94.31 320 VAL A CA 1
ATOM 2221 C C . VAL A 1 320 ? -86.700 -9.175 126.615 1.00 94.31 320 VAL A C 1
ATOM 2223 O O . VAL A 1 320 ? -87.388 -8.932 127.604 1.00 94.31 320 VAL A O 1
ATOM 2226 N N . GLY A 1 321 ? -87.225 -9.680 125.496 1.00 93.38 321 GLY A N 1
ATOM 2227 C CA . GLY A 1 321 ? -88.638 -10.031 125.346 1.00 93.38 321 GLY A CA 1
ATOM 2228 C C . GLY A 1 321 ? -89.092 -11.077 126.368 1.00 93.38 321 GLY A C 1
ATOM 2229 O O . GLY A 1 321 ? -90.119 -10.904 127.024 1.00 93.38 321 GLY A O 1
ATOM 2230 N N . THR A 1 322 ? -88.283 -12.117 126.581 1.00 93.50 322 THR A N 1
ATOM 2231 C CA . THR A 1 322 ? -88.520 -13.149 127.604 1.00 93.50 322 THR A CA 1
ATOM 2232 C C . THR A 1 322 ? -88.499 -12.557 129.012 1.00 93.50 322 THR A C 1
ATOM 2234 O O . THR A 1 322 ? -89.369 -12.859 129.831 1.00 93.50 322 THR A O 1
ATOM 2237 N N . LEU A 1 323 ? -87.520 -11.696 129.309 1.00 93.50 323 LEU A N 1
ATOM 2238 C CA . LEU A 1 323 ? -87.417 -11.028 130.603 1.00 93.50 323 LEU A CA 1
ATOM 2239 C C . LEU A 1 323 ? -88.632 -10.131 130.864 1.00 93.50 323 LEU A C 1
ATOM 2241 O O . LEU A 1 323 ? -89.198 -10.196 131.953 1.00 93.50 323 LEU A O 1
ATOM 2245 N N . ASN A 1 324 ? -89.068 -9.359 129.867 1.00 93.31 324 ASN A N 1
ATOM 2246 C CA . ASN A 1 324 ? -90.285 -8.555 129.949 1.00 93.31 324 ASN A CA 1
ATOM 2247 C C . ASN A 1 324 ? -91.518 -9.431 130.200 1.00 93.31 324 ASN A C 1
ATOM 2249 O O . ASN A 1 324 ? -92.282 -9.136 131.112 1.00 93.31 324 ASN A O 1
ATOM 2253 N N . GLY A 1 325 ? -91.667 -10.554 129.490 1.00 91.50 325 GLY A N 1
ATOM 2254 C CA . GLY A 1 325 ? -92.758 -11.503 129.739 1.00 91.50 325 GLY A CA 1
ATOM 2255 C C . GLY A 1 325 ? -92.744 -12.077 131.163 1.00 91.50 325 GLY A C 1
ATOM 2256 O O . GLY A 1 325 ? -93.786 -12.179 131.808 1.00 91.50 325 GLY A O 1
ATOM 2257 N N . ASN A 1 326 ? -91.564 -12.394 131.704 1.00 91.94 326 ASN A N 1
ATOM 2258 C CA . ASN A 1 326 ? -91.423 -12.825 133.098 1.00 91.94 326 ASN A CA 1
ATOM 2259 C C . ASN A 1 326 ? -91.797 -11.713 134.091 1.00 91.94 326 ASN A C 1
ATOM 2261 O O . ASN A 1 326 ? -92.446 -11.987 135.102 1.00 91.94 326 ASN A O 1
ATOM 2265 N N . VAL A 1 327 ? -91.399 -10.467 133.813 1.00 91.75 327 VAL A N 1
ATOM 2266 C CA . VAL A 1 327 ? -91.791 -9.289 134.601 1.00 91.75 327 VAL A CA 1
ATOM 2267 C C . VAL A 1 327 ? -93.307 -9.101 134.564 1.00 91.75 327 VAL A C 1
ATOM 2269 O O . VAL A 1 327 ? -93.901 -8.872 135.614 1.00 91.75 327 VAL A O 1
ATOM 2272 N N . ASP A 1 328 ? -93.950 -9.274 133.410 1.00 91.81 328 ASP A N 1
ATOM 2273 C CA . ASP A 1 328 ? -95.408 -9.202 133.270 1.00 91.81 328 ASP A CA 1
ATOM 2274 C C . ASP A 1 328 ? -96.116 -10.292 134.086 1.00 91.81 328 ASP A C 1
ATOM 2276 O O . ASP A 1 328 ? -97.074 -10.002 134.806 1.00 91.81 328 ASP A O 1
ATOM 2280 N N . VAL A 1 329 ? -95.617 -11.535 134.055 1.00 89.75 329 VAL A N 1
ATOM 2281 C CA . VAL A 1 329 ? -96.125 -12.632 134.900 1.00 89.75 329 VAL A CA 1
ATOM 2282 C C . VAL A 1 329 ? -95.978 -12.292 136.383 1.00 89.75 329 VAL A C 1
ATOM 2284 O O . VAL A 1 329 ? -96.931 -12.450 137.148 1.00 89.75 329 VAL A O 1
ATOM 2287 N N . LEU A 1 330 ? -94.810 -11.801 136.805 1.00 87.25 330 LEU A N 1
ATOM 2288 C CA . LEU A 1 330 ? -94.563 -11.412 138.194 1.00 87.25 330 LEU A CA 1
ATOM 2289 C C . LEU A 1 330 ? -95.488 -10.266 138.628 1.00 87.25 330 LEU A C 1
ATOM 2291 O O . LEU A 1 330 ? -96.086 -10.331 139.704 1.00 87.25 330 LEU A O 1
ATOM 2295 N N . ASN A 1 331 ? -95.661 -9.259 137.771 1.00 87.56 331 ASN A N 1
ATOM 2296 C CA . ASN A 1 331 ? -96.591 -8.153 137.977 1.00 87.56 331 ASN A CA 1
ATOM 2297 C C . ASN A 1 331 ? -98.049 -8.632 138.041 1.00 87.56 331 ASN A C 1
ATOM 2299 O O . ASN A 1 331 ? -98.826 -8.072 138.806 1.00 87.56 331 ASN A O 1
ATOM 2303 N N . GLY A 1 332 ? -98.424 -9.679 137.301 1.00 85.38 332 GLY A N 1
ATOM 2304 C CA . GLY A 1 332 ? -99.741 -10.319 137.390 1.00 85.38 332 GLY A CA 1
ATOM 2305 C C . GLY A 1 332 ? -99.943 -11.151 138.664 1.00 85.38 332 GLY A C 1
ATOM 2306 O O . GLY A 1 332 ? -101.049 -11.200 139.204 1.00 85.38 332 GLY A O 1
ATOM 2307 N N . LEU A 1 333 ? -98.878 -11.767 139.188 1.00 86.12 333 LEU A N 1
ATOM 2308 C CA . LEU A 1 333 ? -98.901 -12.527 140.442 1.00 86.12 333 LEU A CA 1
ATOM 2309 C C . LEU A 1 333 ? -98.895 -11.626 141.686 1.00 86.12 333 LEU A C 1
ATOM 2311 O O . LEU A 1 333 ? -99.463 -12.005 142.716 1.00 86.12 333 LEU A O 1
ATOM 2315 N N . LEU A 1 334 ? -98.295 -10.433 141.615 1.00 84.62 334 LEU A N 1
ATOM 2316 C CA . LEU A 1 334 ? -98.213 -9.495 142.741 1.00 84.62 334 LEU A CA 1
ATOM 2317 C C . LEU A 1 334 ? -99.591 -9.179 143.357 1.00 84.62 334 LEU A C 1
ATOM 2319 O O . LEU A 1 334 ? -99.724 -9.319 144.573 1.00 84.62 334 LEU A O 1
ATOM 2323 N N . PRO A 1 335 ? -100.636 -8.818 142.586 1.00 80.44 335 PRO A N 1
ATOM 2324 C CA . PRO A 1 335 ? -101.982 -8.599 143.109 1.00 80.44 335 PRO A CA 1
ATOM 2325 C C . PRO A 1 335 ? -102.565 -9.836 143.792 1.00 80.44 335 PRO A C 1
ATOM 2327 O O . PRO A 1 335 ? -103.169 -9.708 144.856 1.00 80.44 335 PRO A O 1
ATOM 2330 N N . THR A 1 336 ? -102.359 -11.037 143.234 1.00 79.06 336 THR A N 1
ATOM 2331 C CA . THR A 1 336 ? -102.828 -12.281 143.866 1.00 79.06 336 THR A CA 1
ATOM 2332 C C . THR A 1 336 ? -102.106 -12.569 145.175 1.00 79.06 336 THR A C 1
ATOM 2334 O O . THR A 1 336 ? -102.770 -12.868 146.162 1.00 79.06 336 THR A O 1
ATOM 2337 N N . LEU A 1 337 ? -100.781 -12.400 145.235 1.00 78.69 337 LEU A N 1
ATOM 2338 C CA . LEU A 1 337 ? -100.016 -12.551 146.473 1.00 78.69 337 LEU A CA 1
ATOM 2339 C C . LEU A 1 337 ? -100.425 -11.493 147.502 1.00 78.69 337 LEU A C 1
ATOM 2341 O O . LEU A 1 337 ? -100.642 -11.826 148.660 1.00 78.69 337 LEU A O 1
ATOM 2345 N N . THR A 1 338 ? -100.598 -10.241 147.074 1.00 77.50 338 THR A N 1
ATOM 2346 C CA . THR A 1 338 ? -101.077 -9.140 147.924 1.00 77.50 338 THR A CA 1
ATOM 2347 C C . THR A 1 338 ? -102.457 -9.471 148.491 1.00 77.50 338 THR A C 1
ATOM 2349 O O . THR A 1 338 ? -102.679 -9.341 149.690 1.00 77.50 338 THR A O 1
ATOM 2352 N N . THR A 1 339 ? -103.359 -10.001 147.661 1.00 78.25 339 THR A N 1
ATOM 2353 C CA . THR A 1 339 ? -104.692 -10.459 148.082 1.00 78.25 339 THR A CA 1
ATOM 2354 C C . THR A 1 339 ? -104.602 -11.639 149.049 1.00 78.25 339 THR A C 1
ATOM 2356 O O . THR A 1 339 ? -105.286 -11.646 150.066 1.00 78.25 339 THR A O 1
ATOM 2359 N N . SER A 1 340 ? -103.743 -12.628 148.784 1.00 78.38 340 SER A N 1
ATOM 2360 C CA . SER A 1 340 ? -103.507 -13.758 149.688 1.00 78.38 340 SER A CA 1
ATOM 2361 C C . SER A 1 340 ? -102.926 -13.318 151.031 1.00 78.38 340 SER A C 1
ATOM 2363 O O . SER A 1 340 ? -103.377 -13.823 152.051 1.00 78.38 340 SER A O 1
ATOM 2365 N N . VAL A 1 341 ? -101.980 -12.373 151.061 1.00 77.50 341 VAL A N 1
ATOM 2366 C CA . VAL A 1 341 ? -101.408 -11.809 152.297 1.00 77.50 341 VAL A CA 1
ATOM 2367 C C . VAL A 1 341 ? -102.462 -11.021 153.071 1.00 77.50 341 VAL A C 1
ATOM 2369 O O . VAL A 1 341 ? -102.588 -11.228 154.272 1.00 77.50 341 VAL A O 1
ATOM 2372 N N . VAL A 1 342 ? -103.266 -10.187 152.403 1.00 74.75 342 VAL A N 1
ATOM 2373 C CA . VAL A 1 342 ? -104.400 -9.486 153.033 1.00 74.75 342 VAL A CA 1
ATOM 2374 C C . VAL A 1 342 ? -105.419 -10.486 153.586 1.00 74.75 342 VAL A C 1
ATOM 2376 O O . VAL A 1 342 ? -105.852 -10.344 154.723 1.00 74.75 342 VAL A O 1
ATOM 2379 N N . ASN A 1 343 ? -105.757 -11.543 152.843 1.00 71.19 343 ASN A N 1
ATOM 2380 C CA . ASN A 1 343 ? -106.657 -12.598 153.317 1.00 71.19 343 ASN A CA 1
ATOM 2381 C C . ASN A 1 343 ? -106.077 -13.375 154.505 1.00 71.19 343 ASN A C 1
ATOM 2383 O O . ASN A 1 343 ? -106.815 -13.694 155.433 1.00 71.19 343 ASN A O 1
ATOM 2387 N N . LEU A 1 344 ? -104.771 -13.663 154.504 1.00 67.75 344 LEU A N 1
ATOM 2388 C CA . LEU A 1 344 ? -104.089 -14.280 155.641 1.00 67.75 344 LEU A CA 1
ATOM 2389 C C . LEU A 1 344 ? -104.115 -13.341 156.858 1.00 67.75 344 LEU A C 1
ATOM 2391 O O . LEU A 1 344 ? -104.436 -13.798 157.948 1.00 67.75 344 LEU A O 1
ATOM 2395 N N . CYS A 1 345 ? -103.863 -12.040 156.657 1.00 61.69 345 CYS A N 1
ATOM 2396 C CA . CYS A 1 345 ? -103.960 -10.987 157.679 1.00 61.69 345 CYS A CA 1
ATOM 2397 C C . CYS A 1 345 ? -105.381 -10.936 158.274 1.00 61.69 345 CYS A C 1
ATOM 2399 O O . CYS A 1 345 ? -105.547 -10.958 159.490 1.00 61.69 345 CYS A O 1
ATOM 2401 N N . ASN A 1 346 ? -106.413 -10.995 157.425 1.00 64.81 346 ASN A N 1
ATOM 2402 C CA . ASN A 1 346 ? -107.821 -10.963 157.831 1.00 64.81 346 ASN A CA 1
ATOM 2403 C C . ASN A 1 346 ? -108.298 -12.232 158.562 1.00 64.81 346 ASN A C 1
ATOM 2405 O O . ASN A 1 346 ? -109.312 -12.181 159.255 1.00 64.81 346 ASN A O 1
ATOM 2409 N N . ASN A 1 347 ? -107.598 -13.363 158.426 1.00 60.53 347 ASN A N 1
ATOM 2410 C CA . ASN A 1 347 ? -107.966 -14.628 159.074 1.00 60.53 347 ASN A CA 1
ATOM 2411 C C . ASN A 1 347 ? -107.261 -14.867 160.419 1.00 60.53 347 ASN A C 1
ATOM 2413 O O . ASN A 1 347 ? -107.453 -15.927 161.018 1.00 60.53 347 ASN A O 1
ATOM 2417 N N . ILE A 1 348 ? -106.462 -13.913 160.910 1.00 55.94 348 ILE A N 1
ATOM 2418 C CA . ILE A 1 348 ? -105.863 -13.984 162.247 1.00 55.94 348 ILE A CA 1
ATOM 2419 C C . ILE A 1 348 ? -106.796 -13.255 163.229 1.00 55.94 348 ILE A C 1
ATOM 2421 O O . ILE A 1 348 ? -106.890 -12.027 163.197 1.00 55.94 348 ILE A O 1
ATOM 2425 N N . PRO A 1 349 ? -107.500 -13.966 164.128 1.00 53.19 349 PRO A N 1
ATOM 2426 C CA . PRO A 1 349 ? -108.266 -13.314 165.177 1.00 53.19 349 PRO A CA 1
ATOM 2427 C C . PRO A 1 349 ? -107.268 -12.750 166.201 1.00 53.19 349 PRO A C 1
ATOM 2429 O O . PRO A 1 349 ? -106.423 -13.496 166.684 1.00 53.19 349 PRO A O 1
ATOM 2432 N N . PHE A 1 350 ? -107.382 -11.454 166.520 1.00 54.34 350 PHE A N 1
ATOM 2433 C CA . PHE A 1 350 ? -106.608 -10.664 167.508 1.00 54.34 350 PHE A CA 1
ATOM 2434 C C . PHE A 1 350 ? -105.506 -9.702 167.009 1.00 54.34 350 PHE A C 1
ATOM 2436 O O . PHE A 1 350 ? -104.533 -9.476 167.727 1.00 54.34 350 PHE A O 1
ATOM 2443 N N . SER A 1 351 ? -105.687 -8.994 165.888 1.00 49.16 351 SER A N 1
ATOM 2444 C CA . SER A 1 351 ? -105.016 -7.688 165.732 1.00 49.16 351 SER A CA 1
ATOM 2445 C C . SER A 1 351 ? -105.887 -6.653 165.028 1.00 49.16 351 SER A C 1
ATOM 2447 O O . SER A 1 351 ? -106.241 -6.794 163.862 1.00 49.16 351 SER A O 1
ATOM 2449 N N . SER A 1 352 ? -106.218 -5.581 165.742 1.00 51.62 352 SER A N 1
ATOM 2450 C CA . SER A 1 352 ? -106.776 -4.360 165.170 1.00 51.62 352 SER A CA 1
ATOM 2451 C C . SER A 1 352 ? -105.686 -3.620 164.385 1.00 51.62 352 SER A C 1
ATOM 2453 O O . SER A 1 352 ? -104.839 -2.969 164.998 1.00 51.62 352 SER A O 1
ATOM 2455 N N . GLY A 1 353 ? -105.728 -3.729 163.055 1.00 55.34 353 GLY A N 1
ATOM 2456 C CA . GLY A 1 353 ? -104.925 -2.934 162.120 1.00 55.34 353 GLY A CA 1
ATOM 2457 C C . GLY A 1 353 ? -104.106 -3.770 161.136 1.00 55.34 353 GLY A C 1
ATOM 2458 O O . GLY A 1 353 ? -102.895 -3.884 161.303 1.00 55.34 353 GLY A O 1
ATOM 2459 N N . CYS A 1 354 ? -104.777 -4.322 160.121 1.00 50.56 354 CYS A N 1
ATOM 2460 C CA . CYS A 1 354 ? -104.248 -4.313 158.757 1.00 50.56 354 CYS A CA 1
ATOM 2461 C C . CYS A 1 354 ? -104.835 -3.028 158.112 1.00 50.56 354 CYS A C 1
ATOM 2463 O O . CYS A 1 354 ? -104.099 -2.351 157.375 1.00 50.56 354 CYS A O 1
#

InterPro domains:
  IPR011049 Serralysin-like metalloprotease, C-terminal [SSF101967] (159-319)
  IPR042352 EF-hand calcium-binding domain-containing protein 14 [PTHR15717] (130-235)

pLDDT: mean 77.3, std 26.13, range [27.81, 98.44]